Protein AF-A0A0T6BCS9-F1 (afdb_monomer_lite)

Sequence (225 aa):
MHAFIVIAAFLAISNSLPLSPIDPAQQQPAGSSTTPVPIISQTDIDNGNGNFTFGFQAGNGIAVQESGYLKQGPPVVGKSGTDQEPSTIQVIAGSFSYPAPDGTNISLNYVADENGFQPQGAHLPTPPPLPESVQRLLSQLGSAPAASNAPGLQASPSSNYEQVVEPTLASRSGKALQGGPVSSAAPASSVAPVSSAAPASSAAPVSPAAASPALAAESTSKAPL

pLDDT: mean 70.13, std 23.34, range [32.34, 98.62]

Foldseek 3Di:
DDDDDDDDDDDDDDDDDDDDDDDPPDPDPDDDPDDDWAWPDWDWADPVQLWIWTWTATNQGKIKIKIKDKDWDFFDQDPVNPDTHTDIKIKMWMKIWGQDPVRDIWIWTWIATPVGIDIDTPPDDDDPDDDVVVVVVVCCVVPDDPDPDDPDPPDDDDDDPPDDDDDDDDDDDDDDDDDDDDDDDDDDDDDDDDDDDDPDPPDDDDDDDDDDDDDDDDDDDDDDD

Structure (mmCIF, N/CA/C/O backbone):
data_AF-A0A0T6BCS9-F1
#
_entry.id   AF-A0A0T6BCS9-F1
#
loop_
_atom_site.group_PDB
_atom_site.id
_atom_site.type_symbol
_atom_site.label_atom_id
_atom_site.label_alt_id
_atom_site.label_comp_id
_atom_site.label_asym_id
_atom_site.label_entity_id
_atom_site.label_seq_id
_atom_site.pdbx_PDB_ins_code
_atom_site.Cartn_x
_atom_site.Cartn_y
_atom_site.Cartn_z
_atom_site.occupancy
_atom_site.B_iso_or_equiv
_atom_site.auth_seq_id
_atom_site.auth_comp_id
_atom_site.auth_asym_id
_atom_site.auth_atom_id
_atom_site.pdbx_PDB_model_num
ATOM 1 N N . MET A 1 1 ? 28.303 42.501 -2.644 1.00 51.12 1 MET A N 1
ATOM 2 C CA . MET A 1 1 ? 27.356 43.615 -2.861 1.00 51.12 1 MET A CA 1
ATOM 3 C C . MET A 1 1 ? 25.974 43.071 -2.534 1.00 51.12 1 MET A C 1
ATOM 5 O O . MET A 1 1 ? 25.527 42.170 -3.227 1.00 51.12 1 MET A O 1
ATOM 9 N N . HIS A 1 2 ? 25.380 43.489 -1.415 1.00 42.09 2 HIS A N 1
ATOM 10 C CA . HIS A 1 2 ? 24.072 43.009 -0.953 1.00 42.09 2 HIS A CA 1
ATOM 11 C C . HIS A 1 2 ? 22.979 43.896 -1.559 1.00 42.09 2 HIS A C 1
ATOM 13 O O . HIS A 1 2 ? 22.992 45.102 -1.322 1.00 42.09 2 HIS A O 1
ATOM 19 N N . ALA A 1 3 ? 22.059 43.323 -2.336 1.00 55.81 3 ALA A N 1
ATOM 20 C CA . ALA A 1 3 ? 20.899 44.038 -2.863 1.00 55.81 3 ALA A CA 1
ATOM 21 C C . ALA A 1 3 ? 19.657 43.675 -2.033 1.00 55.81 3 ALA A C 1
ATOM 23 O O . ALA A 1 3 ? 19.163 42.552 -2.098 1.00 55.81 3 ALA A O 1
ATOM 24 N N . PHE A 1 4 ? 19.191 44.627 -1.222 1.00 58.25 4 PHE A N 1
ATOM 25 C CA . PHE A 1 4 ? 17.923 44.569 -0.496 1.00 58.25 4 PHE A CA 1
ATOM 26 C C . PHE A 1 4 ? 16.760 44.851 -1.461 1.00 58.25 4 PHE A C 1
ATOM 28 O O . PHE A 1 4 ? 16.768 45.876 -2.143 1.00 58.25 4 PHE A O 1
ATOM 35 N N . ILE A 1 5 ? 15.751 43.976 -1.499 1.00 61.72 5 ILE A N 1
ATOM 36 C CA . ILE A 1 5 ? 14.473 44.224 -2.185 1.00 61.72 5 ILE A CA 1
ATOM 37 C C . ILE A 1 5 ? 13.485 44.803 -1.168 1.00 61.72 5 ILE A C 1
ATOM 39 O O . ILE A 1 5 ? 13.239 44.220 -0.114 1.00 61.72 5 ILE A O 1
ATOM 43 N N . VAL A 1 6 ? 12.950 45.978 -1.499 1.00 50.97 6 VAL A N 1
ATOM 44 C CA . VAL A 1 6 ? 11.966 46.734 -0.718 1.00 50.97 6 VAL A CA 1
ATOM 45 C C . VAL A 1 6 ? 10.558 46.199 -0.994 1.00 50.97 6 VAL A C 1
ATOM 47 O O . VAL A 1 6 ? 10.171 45.984 -2.140 1.00 50.97 6 VAL A O 1
ATOM 50 N N . ILE A 1 7 ? 9.805 46.000 0.086 1.00 50.97 7 ILE A N 1
ATOM 51 C CA . ILE A 1 7 ? 8.419 45.522 0.141 1.00 50.97 7 ILE A CA 1
ATOM 52 C C . ILE A 1 7 ? 7.466 46.632 -0.327 1.00 50.97 7 ILE A C 1
ATOM 54 O O . ILE A 1 7 ? 7.468 47.723 0.241 1.00 50.97 7 ILE A O 1
ATOM 58 N N . ALA A 1 8 ? 6.606 46.341 -1.306 1.00 57.72 8 ALA A N 1
ATOM 59 C CA . ALA A 1 8 ? 5.449 47.171 -1.638 1.00 57.72 8 ALA A CA 1
ATOM 60 C C . ALA A 1 8 ? 4.182 46.542 -1.035 1.00 57.72 8 ALA A C 1
ATOM 62 O O . ALA A 1 8 ? 3.752 45.464 -1.442 1.00 57.72 8 ALA A O 1
ATOM 63 N N . ALA A 1 9 ? 3.605 47.212 -0.037 1.00 60.06 9 ALA A N 1
ATOM 64 C CA . ALA A 1 9 ? 2.346 46.832 0.591 1.00 60.06 9 ALA A CA 1
ATOM 65 C C . ALA A 1 9 ? 1.158 47.275 -0.282 1.00 60.06 9 ALA A C 1
ATOM 67 O O . ALA A 1 9 ? 0.976 48.466 -0.527 1.00 60.06 9 ALA A O 1
ATOM 68 N N . PHE A 1 10 ? 0.330 46.325 -0.724 1.00 52.69 10 PHE A N 1
ATOM 69 C CA . PHE A 1 10 ? -0.980 46.609 -1.310 1.00 52.69 10 PHE A CA 1
ATOM 70 C C . PHE A 1 10 ? -2.017 46.725 -0.192 1.00 52.69 10 PHE A C 1
ATOM 72 O O . PHE A 1 10 ? -2.431 45.730 0.401 1.00 52.69 10 PHE A O 1
ATOM 79 N N . LEU A 1 11 ? -2.434 47.956 0.095 1.00 52.97 11 LEU A N 1
ATOM 80 C CA . LEU A 1 11 ? -3.559 48.241 0.975 1.00 52.97 11 LEU A CA 1
ATOM 81 C C . LEU A 1 11 ? -4.853 48.165 0.148 1.00 52.97 11 LEU A C 1
ATOM 83 O O . LEU A 1 11 ? -5.173 49.083 -0.604 1.00 52.97 11 LEU A O 1
ATOM 87 N N . ALA A 1 12 ? -5.583 47.056 0.257 1.00 60.72 12 ALA A N 1
ATOM 88 C CA . ALA A 1 12 ? -6.926 46.929 -0.301 1.00 60.72 12 ALA A CA 1
ATOM 89 C C . ALA A 1 12 ? -7.945 47.492 0.703 1.00 60.72 12 ALA A C 1
ATOM 91 O O . ALA A 1 12 ? -8.077 46.982 1.814 1.00 60.72 12 ALA A O 1
ATOM 92 N N . ILE A 1 13 ? -8.656 48.556 0.327 1.00 58.06 13 ILE A N 1
ATOM 93 C CA . ILE A 1 13 ? -9.750 49.116 1.128 1.00 58.06 13 ILE A CA 1
ATOM 94 C C . ILE A 1 13 ? -11.028 48.362 0.744 1.00 58.06 13 ILE A C 1
ATOM 96 O O . ILE A 1 13 ? -11.611 48.610 -0.311 1.00 58.06 13 ILE A O 1
ATOM 100 N N . SER A 1 14 ? -11.454 47.418 1.581 1.00 54.78 14 SER A N 1
ATOM 101 C CA . SER A 1 14 ? -12.733 46.720 1.421 1.00 54.78 14 SER A CA 1
ATOM 102 C C . SER A 1 14 ? -13.874 47.600 1.935 1.00 54.78 14 SER A C 1
ATOM 104 O O . SER A 1 14 ? -14.008 47.802 3.139 1.00 54.78 14 SER A O 1
ATOM 106 N N . ASN A 1 15 ? -14.714 48.108 1.033 1.00 59.94 15 ASN A N 1
ATOM 107 C CA . ASN A 1 15 ? -16.005 48.693 1.401 1.00 59.94 15 ASN A CA 1
ATOM 108 C C . ASN A 1 15 ? -16.962 47.572 1.836 1.00 59.94 15 ASN A C 1
ATOM 110 O O . ASN A 1 15 ? -17.294 46.700 1.033 1.00 59.94 15 ASN A O 1
ATOM 114 N N . SER A 1 16 ? -17.415 47.589 3.090 1.00 65.19 16 SER A N 1
ATOM 115 C CA . SER A 1 16 ? -18.438 46.676 3.606 1.00 65.19 16 SER A CA 1
ATOM 116 C C . SER A 1 16 ? -19.835 47.291 3.476 1.00 65.19 16 SER A C 1
ATOM 118 O O . SER A 1 16 ? -20.123 48.361 4.008 1.00 65.19 16 SER A O 1
ATOM 120 N N . LEU A 1 17 ? -20.726 46.598 2.766 1.00 69.75 17 LEU A N 1
ATOM 121 C CA . LEU A 1 17 ? -22.163 46.882 2.770 1.00 69.75 17 LEU A CA 1
ATOM 122 C C . LEU A 1 17 ? -22.784 46.335 4.075 1.00 69.75 17 LEU A C 1
ATOM 124 O O . LEU A 1 17 ? -22.424 45.224 4.475 1.00 69.75 17 LEU A O 1
ATOM 128 N N . PRO A 1 18 ? -23.712 47.047 4.745 1.00 58.47 18 PRO A N 1
ATOM 129 C CA . PRO A 1 18 ? -24.403 46.509 5.914 1.00 58.47 18 PRO A CA 1
ATOM 130 C C . PRO A 1 18 ? -25.413 45.424 5.507 1.00 58.47 18 PRO A C 1
ATOM 132 O O . PRO A 1 18 ? -26.393 45.690 4.812 1.00 58.47 18 PRO A O 1
ATOM 135 N N . LEU A 1 19 ? -25.163 44.196 5.961 1.00 52.44 19 LEU A N 1
ATOM 136 C CA . LEU A 1 19 ? -26.095 43.069 5.896 1.00 52.44 19 LEU A CA 1
ATOM 137 C C . LEU A 1 19 ? -27.220 43.264 6.924 1.00 52.44 19 LEU A C 1
ATOM 139 O O . LEU A 1 19 ? -26.973 43.663 8.062 1.00 52.44 19 LEU A O 1
ATOM 143 N N . SER A 1 20 ? -28.458 42.992 6.515 1.00 71.75 20 SER A N 1
ATOM 144 C CA . SER A 1 20 ? -29.647 43.046 7.371 1.00 71.75 20 SER A CA 1
ATOM 145 C C . SER A 1 20 ? -29.576 42.025 8.526 1.00 71.75 20 SER A C 1
ATOM 147 O O . SER A 1 20 ? -28.925 40.990 8.370 1.00 71.75 20 SER A O 1
ATOM 149 N N . PRO A 1 21 ? -30.246 42.270 9.673 1.00 62.69 21 PRO A N 1
ATOM 150 C CA . PRO A 1 21 ? -30.245 41.343 10.805 1.00 62.69 21 PRO A CA 1
ATOM 151 C C . PRO A 1 21 ? -30.876 39.999 10.421 1.00 62.69 21 PRO A C 1
ATOM 153 O O . PRO A 1 21 ? -32.006 39.958 9.942 1.00 62.69 21 PRO A O 1
ATOM 156 N N . ILE A 1 22 ? -30.138 38.911 10.634 1.00 59.44 22 ILE A N 1
ATOM 157 C CA . ILE A 1 22 ? -30.621 37.535 10.488 1.00 59.44 22 ILE A CA 1
ATOM 158 C C . ILE A 1 22 ? -31.294 37.138 11.807 1.00 59.44 22 ILE A C 1
ATOM 160 O O . ILE A 1 22 ? -30.689 37.271 12.872 1.00 59.44 22 ILE A O 1
ATOM 164 N N . ASP A 1 23 ? -32.533 36.653 11.734 1.00 63.72 23 ASP A N 1
ATOM 165 C CA . ASP A 1 23 ? -33.295 36.143 12.876 1.00 63.72 23 ASP A CA 1
ATOM 166 C C . ASP A 1 23 ? -32.575 34.970 13.584 1.00 63.72 23 ASP A C 1
ATOM 168 O O . ASP A 1 23 ? -32.107 34.035 12.921 1.00 63.72 23 ASP A O 1
ATOM 172 N N . PRO A 1 24 ? -32.509 34.947 14.931 1.00 53.69 24 PRO A N 1
ATOM 173 C CA . PRO A 1 24 ? -31.857 33.884 15.688 1.00 53.69 24 PRO A CA 1
ATOM 174 C C . PRO A 1 24 ? -32.784 32.669 15.850 1.00 53.69 24 PRO A C 1
ATOM 176 O O . PRO A 1 24 ? -33.314 32.409 16.926 1.00 53.69 24 PRO A O 1
ATOM 179 N N . ALA A 1 25 ? -32.983 31.903 14.778 1.00 51.41 25 ALA A N 1
ATOM 180 C CA . ALA A 1 25 ? -33.583 30.567 14.846 1.00 51.41 25 ALA A CA 1
ATOM 181 C C . ALA A 1 25 ? -33.100 29.664 13.698 1.00 51.41 25 ALA A C 1
ATOM 183 O O . ALA A 1 25 ? -33.889 29.063 12.976 1.00 51.41 25 ALA A O 1
ATOM 184 N N . GLN A 1 26 ? -31.783 29.546 13.537 1.00 49.81 26 GLN A N 1
ATOM 185 C CA . GLN A 1 26 ? -31.176 28.383 12.892 1.00 49.81 26 GLN A CA 1
ATOM 186 C C . GLN A 1 26 ? -30.467 27.595 13.995 1.00 49.81 26 GLN A C 1
ATOM 188 O O . GLN A 1 26 ? -29.370 27.947 14.425 1.00 49.81 26 GLN A O 1
ATOM 193 N N . GLN A 1 27 ? -31.143 26.565 14.512 1.00 52.69 27 GLN A N 1
ATOM 194 C CA . GLN A 1 27 ? -30.514 25.531 15.329 1.00 52.69 27 GLN A CA 1
ATOM 195 C C . GLN A 1 27 ? -29.471 24.831 14.455 1.00 52.69 27 GLN A C 1
ATOM 197 O O . GLN A 1 27 ? -29.789 23.919 13.696 1.00 52.69 27 GLN A O 1
ATOM 202 N N . GLN A 1 28 ? -28.224 25.289 14.533 1.00 50.12 28 GLN A N 1
ATOM 203 C CA . GLN A 1 28 ? -27.096 24.570 13.966 1.00 50.12 28 GLN A CA 1
ATOM 204 C C . GLN A 1 28 ? -26.938 23.268 14.770 1.00 50.12 28 GLN A C 1
ATOM 206 O O . GLN A 1 28 ? -26.782 23.349 15.994 1.00 50.12 28 GLN A O 1
ATOM 211 N N . PRO A 1 29 ? -27.023 22.076 14.148 1.00 52.09 29 PRO A N 1
ATOM 212 C CA . PRO A 1 29 ? -26.793 20.825 14.859 1.00 52.09 29 PRO A CA 1
ATOM 213 C C . PRO A 1 29 ? -25.411 20.880 15.516 1.00 52.09 29 PRO A C 1
ATOM 215 O O . PRO A 1 29 ? -24.429 21.275 14.886 1.00 52.09 29 PRO A O 1
ATOM 218 N N . ALA A 1 30 ? -25.370 20.559 16.811 1.00 50.62 30 ALA A N 1
ATOM 219 C CA . ALA A 1 30 ? -24.180 20.643 17.645 1.00 50.62 30 ALA A CA 1
ATOM 220 C C . ALA A 1 30 ? -22.996 19.942 16.962 1.00 50.62 30 ALA A C 1
ATOM 222 O O . ALA A 1 30 ? -23.038 18.740 16.700 1.00 50.62 30 ALA A O 1
ATOM 223 N N . GLY A 1 31 ? -21.950 20.712 16.658 1.00 48.56 31 GLY A N 1
ATOM 224 C CA . GLY A 1 31 ? -20.719 20.188 16.087 1.00 48.56 31 GLY A CA 1
ATOM 225 C C . GLY A 1 31 ? -20.116 19.146 17.021 1.00 48.56 31 GLY A C 1
ATOM 226 O O . GLY A 1 31 ? -19.814 19.440 18.177 1.00 48.56 31 GLY A O 1
ATOM 227 N N . SER A 1 32 ? -19.946 17.922 16.530 1.00 53.75 32 SER A N 1
ATOM 228 C CA . SER A 1 32 ? -19.149 16.910 17.212 1.00 53.75 32 SER A CA 1
ATOM 229 C C . SER A 1 32 ? -17.708 17.414 17.287 1.00 53.75 32 SER A C 1
ATOM 231 O O . SER A 1 32 ? -17.010 17.474 16.278 1.00 53.75 32 SER A O 1
ATOM 233 N N . SER A 1 33 ? -17.255 17.809 18.475 1.00 55.97 33 SER A N 1
ATOM 234 C CA . SER A 1 33 ? -15.840 18.066 18.720 1.00 55.97 33 SER A CA 1
ATOM 235 C C . SER A 1 33 ? -15.102 16.728 18.677 1.00 55.97 33 SER A C 1
ATOM 237 O O . SER A 1 33 ? -15.113 15.975 19.651 1.00 55.97 33 SER A O 1
ATOM 239 N N . THR A 1 34 ? -14.486 16.393 17.548 1.00 69.56 34 THR A N 1
ATOM 240 C CA . THR A 1 34 ? -13.566 15.256 17.496 1.00 69.56 34 THR A CA 1
ATOM 241 C C . THR A 1 34 ? -12.252 15.697 18.126 1.00 69.56 34 THR A C 1
ATOM 243 O O . THR A 1 34 ? -11.592 16.604 17.616 1.00 69.56 34 THR A O 1
ATOM 246 N N . THR A 1 35 ? -11.859 15.085 19.241 1.00 82.81 35 THR A N 1
ATOM 247 C CA . THR A 1 35 ? -10.479 15.200 19.723 1.00 82.81 35 THR A CA 1
ATOM 248 C C . THR A 1 35 ? -9.535 14.709 18.616 1.00 82.81 35 THR A C 1
ATOM 250 O O . THR A 1 35 ? -9.804 13.653 18.037 1.00 82.81 35 THR A O 1
ATOM 253 N N . PRO A 1 36 ? -8.453 15.438 18.287 1.00 91.38 36 PRO A N 1
ATOM 254 C CA . PRO A 1 36 ? -7.477 14.978 17.304 1.00 91.38 36 PRO A CA 1
ATOM 255 C C . PRO A 1 36 ? -6.883 13.620 17.699 1.00 91.38 36 PRO A C 1
ATOM 257 O O . PRO A 1 36 ? -6.504 13.418 18.853 1.00 91.38 36 PRO A O 1
ATOM 260 N N . VAL A 1 37 ? -6.776 12.699 16.741 1.00 94.50 37 VAL A N 1
ATOM 261 C CA . VAL A 1 37 ? -6.090 11.415 16.944 1.00 94.50 37 VAL A CA 1
ATOM 262 C C . VAL A 1 37 ? -4.576 11.643 16.820 1.00 94.50 37 VAL A C 1
ATOM 264 O O . VAL A 1 37 ? -4.141 12.154 15.787 1.00 94.50 37 VAL A O 1
ATOM 267 N N . PRO A 1 38 ? -3.755 11.285 17.826 1.00 96.62 38 PRO A N 1
ATOM 268 C CA . PRO A 1 38 ? -2.310 11.497 17.768 1.00 96.62 38 PRO A CA 1
ATOM 269 C C . PRO A 1 38 ? -1.618 10.487 16.844 1.00 96.62 38 PRO A C 1
ATOM 271 O O . PRO A 1 38 ? -2.105 9.375 16.654 1.00 96.62 38 PRO A O 1
ATOM 274 N N . ILE A 1 39 ? -0.439 10.840 16.335 1.00 97.62 39 ILE A N 1
ATOM 275 C CA . ILE A 1 39 ? 0.496 9.890 15.717 1.00 97.62 39 ILE A CA 1
ATOM 276 C C . ILE A 1 39 ? 1.404 9.338 16.819 1.00 97.62 39 ILE A C 1
ATOM 278 O O . ILE A 1 39 ? 1.994 10.110 17.571 1.00 97.62 39 ILE A O 1
ATOM 282 N N . ILE A 1 40 ? 1.492 8.013 16.938 1.00 98.12 40 ILE A N 1
ATOM 283 C CA . ILE A 1 40 ? 2.308 7.326 17.954 1.00 98.12 40 ILE A CA 1
ATOM 284 C C . ILE A 1 40 ? 3.697 6.947 17.438 1.00 98.12 40 ILE A C 1
ATOM 286 O O . ILE A 1 40 ? 4.653 6.942 18.208 1.00 98.12 40 ILE A O 1
ATOM 290 N N . SER A 1 41 ? 3.839 6.695 16.138 1.00 98.19 41 SER A N 1
ATOM 291 C CA . SER A 1 41 ? 5.138 6.502 15.492 1.00 98.19 41 SER A CA 1
ATOM 292 C C . SER A 1 41 ? 5.070 6.907 14.029 1.00 98.19 41 SER A C 1
ATOM 294 O O . SER A 1 41 ? 4.029 6.733 13.395 1.00 98.19 41 SER A O 1
ATOM 296 N N . GLN A 1 42 ? 6.184 7.383 13.481 1.00 98.19 42 GLN A N 1
ATOM 297 C CA . GLN A 1 42 ? 6.320 7.704 12.065 1.00 98.19 42 GLN A CA 1
ATOM 298 C C . GLN A 1 42 ? 7.736 7.374 11.586 1.00 98.19 42 GLN A C 1
ATOM 300 O O . GLN A 1 42 ? 8.708 7.540 12.320 1.00 98.19 42 GLN A O 1
ATOM 305 N N . THR A 1 43 ? 7.843 6.890 10.357 1.00 98.19 43 THR A N 1
ATOM 306 C CA . THR A 1 43 ? 9.083 6.681 9.614 1.00 98.19 43 THR A CA 1
ATOM 307 C C . THR A 1 43 ? 8.902 7.284 8.231 1.00 98.19 43 THR A C 1
ATOM 309 O O . THR A 1 43 ? 7.881 7.062 7.586 1.00 98.19 43 THR A O 1
ATOM 312 N N . ASP A 1 44 ? 9.883 8.063 7.802 1.00 98.00 44 ASP A N 1
ATOM 313 C CA . ASP A 1 44 ? 9.930 8.682 6.483 1.00 98.00 44 ASP A CA 1
ATOM 314 C C . ASP A 1 44 ? 11.399 8.724 6.060 1.00 98.00 44 ASP A C 1
ATOM 316 O O . ASP A 1 44 ? 12.215 9.440 6.647 1.00 98.00 44 ASP A O 1
ATOM 320 N N . ILE A 1 45 ? 11.758 7.830 5.147 1.00 98.00 45 ILE A N 1
ATOM 321 C CA . ILE A 1 45 ? 13.115 7.641 4.653 1.00 98.00 45 ILE A CA 1
ATOM 322 C C . ILE A 1 45 ? 13.045 7.705 3.137 1.00 98.00 45 ILE A C 1
ATOM 324 O O . ILE A 1 45 ? 12.572 6.770 2.495 1.00 98.00 45 ILE A O 1
ATOM 328 N N . ASP A 1 46 ? 13.583 8.775 2.569 1.00 96.81 46 ASP A N 1
ATOM 329 C CA . ASP A 1 46 ? 13.822 8.898 1.136 1.00 96.81 46 ASP A CA 1
ATOM 330 C C . ASP A 1 46 ? 15.327 8.774 0.870 1.00 96.81 46 ASP A C 1
ATOM 332 O O . ASP A 1 46 ? 16.141 9.499 1.446 1.00 96.81 46 ASP A O 1
ATOM 336 N N . ASN A 1 47 ? 15.709 7.830 0.010 1.00 95.12 47 ASN A N 1
ATOM 337 C CA . ASN A 1 47 ? 17.107 7.608 -0.355 1.00 95.12 47 ASN A CA 1
ATOM 338 C C . ASN A 1 47 ? 17.539 8.439 -1.580 1.00 95.12 47 ASN A C 1
ATOM 340 O O . ASN A 1 47 ? 18.696 8.361 -1.992 1.00 95.12 47 ASN A O 1
ATOM 344 N N . GLY A 1 48 ? 16.631 9.197 -2.207 1.00 93.50 48 GLY A N 1
ATOM 345 C CA . GLY A 1 48 ? 16.894 10.064 -3.363 1.00 93.50 48 GLY A CA 1
ATOM 346 C C . GLY A 1 48 ? 17.151 9.329 -4.685 1.00 93.50 48 GLY A C 1
ATOM 347 O O . GLY A 1 48 ? 17.338 9.957 -5.724 1.00 93.50 48 GLY A O 1
ATOM 348 N N . ASN A 1 49 ? 17.152 7.997 -4.669 1.00 93.62 49 ASN A N 1
ATOM 349 C CA . ASN A 1 49 ? 17.354 7.128 -5.831 1.00 93.62 49 ASN A CA 1
ATOM 350 C C . ASN A 1 49 ? 16.053 6.433 -6.282 1.00 93.62 49 ASN A C 1
ATOM 352 O O . ASN A 1 49 ? 16.106 5.459 -7.030 1.00 93.62 49 ASN A O 1
ATOM 356 N N . GLY A 1 50 ? 14.900 6.902 -5.792 1.00 92.88 50 GLY A N 1
ATOM 357 C CA . GLY A 1 50 ? 13.588 6.282 -6.001 1.00 92.88 50 GLY A CA 1
ATOM 358 C C . GLY A 1 50 ? 13.277 5.113 -5.058 1.00 92.88 50 GLY A C 1
ATOM 359 O O . GLY A 1 50 ? 12.180 4.555 -5.129 1.00 92.88 50 GLY A O 1
ATOM 360 N N . ASN A 1 51 ? 14.212 4.744 -4.170 1.00 97.44 51 ASN A N 1
ATOM 361 C CA . ASN A 1 51 ? 13.933 3.873 -3.034 1.00 97.44 51 ASN A CA 1
ATOM 362 C C . ASN A 1 51 ? 13.497 4.698 -1.820 1.00 97.44 51 ASN A C 1
ATOM 364 O O . ASN A 1 51 ? 14.207 5.619 -1.405 1.00 97.44 51 ASN A O 1
ATOM 368 N N . PHE A 1 52 ? 12.379 4.329 -1.210 1.00 98.25 52 PHE A N 1
ATOM 369 C CA . PHE A 1 52 ? 11.886 4.976 -0.003 1.00 98.25 52 PHE A CA 1
ATOM 370 C C . PHE A 1 52 ? 11.250 3.970 0.955 1.00 98.25 52 PHE A C 1
ATOM 372 O O . PHE A 1 52 ? 10.874 2.858 0.582 1.00 98.25 52 PHE A O 1
ATOM 379 N N . THR A 1 53 ? 11.125 4.368 2.213 1.00 98.31 53 THR A N 1
ATOM 380 C CA . THR A 1 53 ? 10.348 3.668 3.233 1.00 98.31 53 THR A CA 1
ATOM 381 C C . THR A 1 53 ? 9.536 4.691 4.003 1.00 98.31 53 THR A C 1
ATOM 383 O O . THR A 1 53 ? 10.077 5.652 4.542 1.00 98.31 53 THR A O 1
ATOM 386 N N . PHE A 1 54 ? 8.236 4.462 4.073 1.00 98.50 54 PHE A N 1
ATOM 387 C CA . PHE A 1 54 ? 7.282 5.294 4.777 1.00 98.50 54 PHE A CA 1
ATOM 388 C C . PHE A 1 54 ? 6.468 4.430 5.733 1.00 98.50 54 PHE A C 1
ATOM 390 O O . PHE A 1 54 ? 6.153 3.277 5.455 1.00 98.50 54 PHE A O 1
ATOM 397 N N . GLY A 1 55 ? 6.080 4.980 6.870 1.00 98.50 55 GLY A N 1
ATOM 398 C CA . GLY A 1 55 ? 5.097 4.333 7.714 1.00 98.50 55 GLY A CA 1
ATOM 399 C C . GLY A 1 55 ? 4.666 5.213 8.862 1.00 98.50 55 GLY A C 1
ATOM 400 O O . GLY A 1 55 ? 5.410 6.072 9.326 1.00 98.50 55 GLY A O 1
ATOM 401 N N . PHE A 1 56 ? 3.457 4.987 9.352 1.00 98.56 56 PHE A N 1
ATOM 402 C CA . PHE A 1 56 ? 2.993 5.613 10.575 1.00 98.56 56 PHE A CA 1
ATOM 403 C C . PHE A 1 56 ? 2.029 4.708 11.321 1.00 98.56 56 PHE A C 1
ATOM 405 O O . PHE A 1 56 ? 1.419 3.795 10.764 1.00 98.56 56 PHE A O 1
ATOM 412 N N . GLN A 1 57 ? 1.869 5.011 12.599 1.00 98.38 57 GLN A N 1
ATOM 413 C CA . GLN A 1 57 ? 0.847 4.423 13.435 1.00 98.38 57 GLN A CA 1
ATOM 414 C C . GLN A 1 57 ? 0.138 5.554 14.179 1.00 98.38 57 GLN A C 1
ATOM 416 O O . GLN A 1 57 ? 0.780 6.450 14.729 1.00 98.38 57 GLN A O 1
ATOM 421 N N . ALA A 1 58 ? -1.189 5.542 14.154 1.00 98.12 58 ALA A N 1
ATOM 422 C CA . ALA A 1 58 ? -2.043 6.504 14.828 1.00 98.12 58 ALA A CA 1
ATOM 423 C C . ALA A 1 58 ? -2.592 5.917 16.137 1.00 98.12 58 ALA A C 1
ATOM 425 O O . ALA A 1 58 ? -2.743 4.705 16.290 1.00 98.12 58 ALA A O 1
ATOM 426 N N . GLY A 1 59 ? -2.924 6.784 17.094 1.00 97.12 59 GLY A N 1
ATOM 427 C CA . GLY A 1 59 ? -3.402 6.399 18.424 1.00 97.12 59 GLY A CA 1
ATOM 428 C C . GLY A 1 59 ? -4.756 5.687 18.424 1.00 97.12 59 GLY A C 1
ATOM 429 O O . GLY A 1 59 ? -5.118 5.070 19.419 1.00 97.12 59 GLY A O 1
ATOM 430 N N . ASN A 1 60 ? -5.493 5.733 17.313 1.00 94.94 60 ASN A N 1
ATOM 431 C CA . ASN A 1 60 ? -6.719 4.964 17.107 1.00 94.94 60 ASN A CA 1
ATOM 432 C C . ASN A 1 60 ? -6.471 3.569 16.499 1.00 94.94 60 ASN A C 1
ATOM 434 O O . ASN A 1 60 ? -7.427 2.921 16.089 1.00 94.94 60 ASN A O 1
ATOM 438 N N . GLY A 1 61 ? -5.216 3.116 16.402 1.00 95.69 61 GLY A N 1
ATOM 439 C CA . GLY A 1 61 ? -4.859 1.790 15.893 1.00 95.69 61 GLY A CA 1
ATOM 440 C C . GLY A 1 61 ? -4.710 1.695 14.373 1.00 95.69 61 GLY A C 1
ATOM 441 O O . GLY A 1 61 ? -4.364 0.623 13.883 1.00 95.69 61 GLY A O 1
ATOM 442 N N . ILE A 1 62 ? -4.923 2.783 13.622 1.00 97.69 62 ILE A N 1
ATOM 443 C CA . ILE A 1 62 ? -4.606 2.806 12.188 1.00 97.69 62 ILE A CA 1
ATOM 444 C C . ILE A 1 62 ? -3.089 2.720 12.019 1.00 97.69 62 ILE A C 1
ATOM 446 O O . ILE A 1 62 ? -2.350 3.480 12.647 1.00 97.69 62 ILE A O 1
ATOM 450 N N . ALA A 1 63 ? -2.628 1.821 11.158 1.00 98.38 63 ALA A N 1
ATOM 451 C CA . ALA A 1 63 ? -1.218 1.668 10.829 1.00 98.38 63 ALA A CA 1
ATOM 452 C C . ALA A 1 63 ? -1.027 1.544 9.319 1.00 98.38 63 ALA A C 1
ATOM 454 O O . ALA A 1 63 ? -1.809 0.877 8.640 1.00 98.38 63 ALA A O 1
ATOM 455 N N . VAL A 1 64 ? 0.026 2.179 8.812 1.00 98.62 64 VAL A N 1
ATOM 456 C CA . VAL A 1 64 ? 0.427 2.149 7.404 1.00 98.62 64 VAL A CA 1
ATOM 457 C C . VAL A 1 64 ? 1.921 1.915 7.337 1.00 98.62 64 VAL A C 1
ATOM 459 O O . VAL A 1 64 ? 2.673 2.533 8.090 1.00 98.62 64 VAL A O 1
ATOM 462 N N . GLN A 1 65 ? 2.355 1.037 6.443 1.00 98.50 65 GLN A N 1
ATOM 463 C CA . GLN A 1 65 ? 3.762 0.850 6.108 1.00 98.50 65 GLN A CA 1
ATOM 464 C C . GLN A 1 65 ? 3.879 0.673 4.604 1.00 98.50 65 GLN A C 1
ATOM 466 O O . GLN A 1 65 ? 3.106 -0.074 4.015 1.00 98.50 65 GLN A O 1
ATOM 471 N N . GLU A 1 66 ? 4.841 1.340 3.993 1.00 98.25 66 GLU A N 1
ATOM 472 C CA . GLU A 1 66 ? 5.067 1.340 2.560 1.00 98.25 66 GLU A CA 1
ATOM 473 C C . GLU A 1 66 ? 6.567 1.412 2.274 1.00 98.25 66 GLU A C 1
ATOM 475 O O . GLU A 1 66 ? 7.341 2.049 2.986 1.00 98.25 66 GLU A O 1
ATOM 480 N N . SER A 1 67 ? 6.988 0.752 1.209 1.00 98.31 67 SER A N 1
ATOM 481 C CA . SER A 1 67 ? 8.315 0.912 0.637 1.00 98.31 67 SER A CA 1
ATOM 482 C C . SER A 1 67 ? 8.196 0.897 -0.871 1.00 98.31 67 SER A C 1
ATOM 484 O O . SER A 1 67 ? 7.324 0.223 -1.422 1.00 98.31 67 SER A O 1
ATOM 486 N N . GLY A 1 68 ? 9.066 1.629 -1.549 1.00 98.12 68 GLY A N 1
ATOM 487 C CA . GLY A 1 68 ? 9.101 1.613 -3.000 1.00 98.12 68 GLY A CA 1
ATOM 488 C C . GLY A 1 68 ? 10.511 1.517 -3.529 1.00 98.12 68 GLY A C 1
ATOM 489 O O . GLY A 1 68 ? 11.458 1.849 -2.833 1.00 98.12 68 GLY A O 1
ATOM 490 N N . TYR A 1 69 ? 10.646 1.046 -4.762 1.00 97.75 69 TYR A N 1
ATOM 491 C CA . TYR A 1 69 ? 11.902 1.005 -5.499 1.00 97.75 69 TYR A CA 1
ATOM 492 C C . TYR A 1 69 ? 11.644 1.154 -7.000 1.00 97.75 69 TYR A C 1
ATOM 494 O O . TYR A 1 69 ? 10.561 0.847 -7.498 1.00 97.75 69 TYR A O 1
ATOM 502 N N . LEU A 1 70 ? 12.658 1.597 -7.741 1.00 96.75 70 LEU A N 1
ATOM 503 C CA . LEU A 1 70 ? 12.608 1.664 -9.199 1.00 96.75 70 LEU A CA 1
ATOM 504 C C . LEU A 1 70 ? 13.111 0.356 -9.817 1.00 96.75 70 LEU A C 1
ATOM 506 O O . LEU A 1 70 ? 14.165 -0.155 -9.435 1.00 96.75 70 LEU A O 1
ATOM 510 N N . LYS A 1 71 ? 12.401 -0.145 -10.829 1.00 95.00 71 LYS A N 1
ATOM 511 C CA . LYS A 1 71 ? 12.887 -1.191 -11.740 1.00 95.00 71 LYS A CA 1
ATOM 512 C C . LYS A 1 71 ? 12.897 -0.693 -13.181 1.00 95.00 71 LYS A C 1
ATOM 514 O O . LYS A 1 71 ? 12.219 0.275 -13.517 1.00 95.00 71 LYS A O 1
ATOM 519 N N . GLN A 1 72 ? 13.674 -1.342 -14.043 1.00 94.38 72 GLN A N 1
ATOM 520 C CA . GLN A 1 72 ? 13.648 -1.043 -15.476 1.00 94.38 72 GLN A CA 1
ATOM 521 C C . GLN A 1 72 ? 12.347 -1.551 -16.100 1.00 94.38 72 GLN A C 1
ATOM 523 O O . GLN A 1 72 ? 11.918 -2.671 -15.821 1.00 94.38 72 GLN A O 1
ATOM 528 N N . GLY A 1 73 ? 11.733 -0.715 -16.933 1.00 91.88 73 GLY A N 1
ATOM 529 C CA . GLY A 1 73 ? 10.553 -1.053 -17.716 1.00 91.88 73 GLY A CA 1
ATOM 530 C C . GLY A 1 73 ? 10.872 -1.320 -19.187 1.00 91.88 73 GLY A C 1
ATOM 531 O O . GLY A 1 73 ? 12.017 -1.173 -19.625 1.00 91.88 73 GLY A O 1
ATOM 532 N N . PRO A 1 74 ? 9.860 -1.723 -19.974 1.00 90.56 74 PRO A N 1
ATOM 533 C CA . PRO A 1 74 ? 10.008 -1.865 -21.414 1.00 90.56 74 PRO A CA 1
ATOM 534 C C . PRO A 1 74 ? 10.363 -0.510 -22.047 1.00 90.56 74 PRO A C 1
ATOM 536 O O . PRO A 1 74 ? 9.812 0.514 -21.628 1.00 90.56 74 PRO A O 1
ATOM 539 N N . PRO A 1 75 ? 11.260 -0.470 -23.047 1.00 91.00 75 PRO A N 1
ATOM 540 C CA . PRO A 1 75 ? 11.587 0.768 -23.737 1.00 91.00 75 PRO A CA 1
ATOM 541 C C . PRO A 1 75 ? 10.333 1.452 -24.283 1.00 91.00 75 PRO A C 1
ATOM 543 O O . PRO A 1 75 ? 9.405 0.794 -24.760 1.00 91.00 75 PRO A O 1
ATOM 546 N N . VAL A 1 76 ? 10.303 2.776 -24.181 1.00 90.81 76 VAL A N 1
ATOM 547 C CA . VAL A 1 76 ? 9.209 3.597 -24.701 1.00 90.81 76 VAL A CA 1
ATOM 548 C C . VAL A 1 76 ? 9.666 4.301 -25.967 1.00 90.81 76 VAL A C 1
ATOM 550 O O . VAL A 1 76 ? 10.822 4.702 -26.089 1.00 90.81 76 VAL A O 1
ATOM 553 N N . VAL A 1 77 ? 8.753 4.466 -26.923 1.00 90.38 77 VAL A N 1
ATOM 554 C CA . VAL A 1 77 ? 9.046 5.217 -28.145 1.00 90.38 77 VAL A CA 1
ATOM 555 C C . VAL A 1 77 ? 9.235 6.688 -27.775 1.00 90.38 77 VAL A C 1
ATOM 557 O O . VAL A 1 77 ? 8.327 7.331 -27.243 1.00 90.38 77 VAL A O 1
ATOM 560 N N . GLY A 1 78 ? 10.430 7.209 -28.039 1.00 86.62 78 GLY A N 1
ATOM 561 C CA . GLY A 1 78 ? 10.795 8.595 -27.791 1.00 86.62 78 GLY A CA 1
ATOM 562 C C . GLY A 1 78 ? 10.023 9.574 -28.677 1.00 86.62 78 GLY A C 1
ATOM 563 O O . GLY A 1 78 ? 9.313 9.201 -29.611 1.00 86.62 78 GLY A O 1
ATOM 564 N N . LYS A 1 79 ? 10.195 10.876 -28.420 1.00 82.50 79 LYS A N 1
ATOM 565 C CA . LYS A 1 79 ? 9.450 11.950 -29.109 1.00 82.50 79 LYS A CA 1
ATOM 566 C C . LYS A 1 79 ? 9.604 11.950 -30.638 1.00 82.50 79 LYS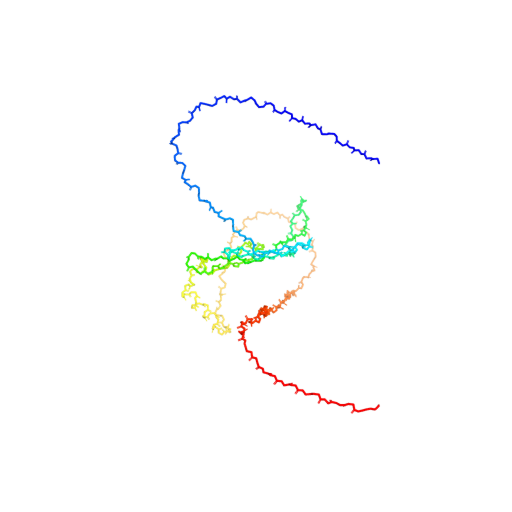 A C 1
ATOM 568 O O . LYS A 1 79 ? 8.716 12.447 -31.322 1.00 82.50 79 LYS A O 1
ATOM 573 N N . SER A 1 80 ? 10.712 11.416 -31.157 1.00 86.94 80 SER A N 1
ATOM 574 C CA . SER A 1 80 ? 10.984 11.293 -32.598 1.00 86.94 80 SER A CA 1
ATOM 575 C C . SER A 1 80 ? 10.155 10.187 -33.276 1.00 86.94 80 SER A C 1
ATOM 577 O O . SER A 1 80 ? 10.051 10.141 -34.498 1.00 86.94 80 SER A O 1
ATOM 579 N N . GLY A 1 81 ? 9.556 9.268 -32.510 1.00 84.69 81 GLY A N 1
ATOM 580 C CA . GLY A 1 81 ? 8.842 8.107 -33.055 1.00 84.69 81 GLY A CA 1
ATOM 581 C C . GLY A 1 81 ? 9.758 6.971 -33.533 1.00 84.69 81 GLY A C 1
ATOM 582 O O . GLY A 1 81 ? 9.280 5.868 -33.780 1.00 84.69 81 GLY A O 1
ATOM 583 N N . THR A 1 82 ? 11.063 7.225 -33.653 1.00 84.75 82 THR A N 1
ATOM 584 C CA . THR A 1 82 ? 12.073 6.282 -34.160 1.00 84.75 82 THR A CA 1
ATOM 585 C C . THR A 1 82 ? 12.973 5.703 -33.076 1.00 84.75 82 THR A C 1
ATOM 587 O O . THR A 1 82 ? 13.534 4.625 -33.264 1.00 84.75 82 THR A O 1
ATOM 590 N N . ASP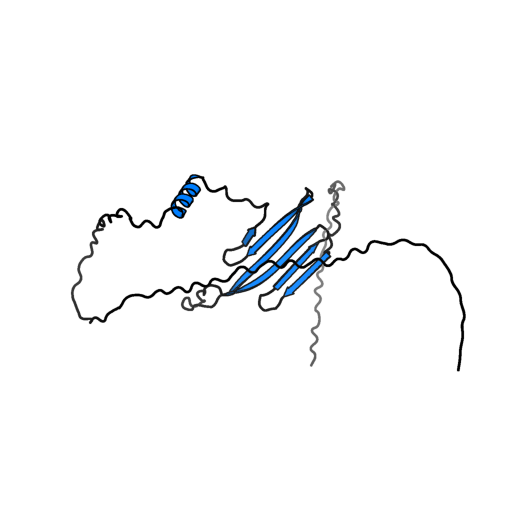 A 1 83 ? 13.102 6.401 -31.951 1.00 89.62 83 ASP A N 1
ATOM 591 C CA . ASP A 1 83 ? 14.089 6.087 -30.921 1.00 89.62 83 ASP A CA 1
ATOM 592 C C . ASP A 1 83 ? 13.428 5.321 -29.773 1.00 89.62 83 ASP A C 1
ATOM 594 O O . ASP A 1 83 ? 12.285 5.599 -29.404 1.00 89.62 83 ASP A O 1
ATOM 598 N N . GLN A 1 84 ? 14.139 4.337 -29.225 1.00 91.00 84 GLN A N 1
ATOM 599 C CA . GLN A 1 84 ? 13.722 3.603 -28.032 1.00 91.00 84 GLN A CA 1
ATOM 600 C C . GLN A 1 84 ? 14.431 4.210 -26.826 1.00 91.00 84 GLN A C 1
ATOM 602 O O . GLN A 1 84 ? 15.654 4.132 -26.721 1.00 91.00 84 GLN A O 1
ATOM 607 N N . GLU A 1 85 ? 13.663 4.800 -25.921 1.00 90.19 85 GLU A N 1
ATOM 608 C CA . GLU A 1 85 ? 14.170 5.405 -24.696 1.00 90.19 85 GLU A CA 1
ATOM 609 C C . GLU A 1 85 ? 14.004 4.428 -23.524 1.00 90.19 85 GLU A C 1
ATOM 611 O O . GLU A 1 85 ? 12.971 3.750 -23.426 1.00 90.19 85 GLU A O 1
ATOM 616 N N . PRO A 1 86 ? 14.990 4.329 -22.613 1.00 89.88 86 PRO A N 1
ATOM 617 C CA . PRO A 1 86 ? 14.837 3.526 -21.410 1.00 89.88 86 PRO A CA 1
ATOM 618 C C . PRO A 1 86 ? 13.690 4.075 -20.555 1.00 89.88 86 PRO A C 1
ATOM 620 O O . PRO A 1 86 ? 13.538 5.286 -20.399 1.00 89.88 86 PRO A O 1
ATOM 623 N N . SER A 1 87 ? 12.904 3.178 -19.965 1.00 92.31 87 SER A N 1
ATOM 624 C CA . SER A 1 87 ? 11.857 3.538 -19.010 1.00 92.31 87 SER A CA 1
ATOM 625 C C . SER A 1 87 ? 12.142 2.929 -17.640 1.00 92.31 87 SER A C 1
ATOM 627 O O . SER A 1 87 ? 12.817 1.902 -17.510 1.00 92.31 87 SER A O 1
ATOM 629 N N . THR A 1 88 ? 11.630 3.577 -16.600 1.00 94.56 88 THR A N 1
ATOM 630 C CA . THR A 1 88 ? 11.639 3.061 -15.234 1.00 94.56 88 THR A CA 1
ATOM 631 C C . THR A 1 88 ? 10.208 2.931 -14.731 1.00 94.56 88 THR A C 1
ATOM 633 O O . THR A 1 88 ? 9.337 3.734 -15.061 1.00 94.56 88 THR A O 1
ATOM 636 N N . ILE A 1 89 ? 9.966 1.891 -13.941 1.00 95.56 89 ILE A N 1
ATOM 637 C CA . ILE A 1 89 ? 8.696 1.618 -13.275 1.00 95.56 89 ILE A CA 1
ATOM 638 C C . ILE A 1 89 ? 8.946 1.754 -11.778 1.00 95.56 89 ILE A C 1
ATOM 640 O O . ILE A 1 89 ? 9.839 1.100 -11.235 1.00 95.56 89 ILE A O 1
ATOM 644 N N . GLN A 1 90 ? 8.157 2.594 -11.114 1.00 96.94 90 GLN A N 1
ATOM 645 C CA . GLN A 1 90 ? 8.120 2.637 -9.659 1.00 96.94 90 GLN A CA 1
ATOM 646 C C . GLN A 1 90 ? 7.276 1.467 -9.160 1.00 96.94 90 GLN A C 1
ATOM 648 O O . GLN A 1 90 ? 6.097 1.366 -9.493 1.00 96.94 90 GLN A O 1
ATOM 653 N N . VAL A 1 91 ? 7.887 0.601 -8.358 1.00 98.06 91 VAL A N 1
ATOM 654 C CA . VAL A 1 91 ? 7.189 -0.428 -7.593 1.00 98.06 91 VAL A CA 1
ATOM 655 C C . VAL A 1 91 ? 6.990 0.093 -6.181 1.00 98.06 91 VAL A C 1
ATOM 657 O O . VAL A 1 91 ? 7.914 0.659 -5.599 1.00 98.06 91 VAL A O 1
ATOM 660 N N . ILE A 1 92 ? 5.793 -0.090 -5.637 1.00 98.44 92 ILE A N 1
ATOM 661 C CA . ILE A 1 92 ? 5.431 0.290 -4.273 1.00 98.44 92 ILE A CA 1
ATOM 662 C C . ILE A 1 92 ? 4.748 -0.906 -3.621 1.00 98.44 92 ILE A C 1
ATOM 664 O O . ILE A 1 92 ? 3.791 -1.445 -4.166 1.00 98.44 92 ILE A O 1
ATOM 668 N N . ALA A 1 93 ? 5.227 -1.335 -2.463 1.00 98.44 93 ALA A N 1
ATOM 669 C CA . ALA A 1 93 ? 4.616 -2.394 -1.678 1.00 98.44 93 ALA A CA 1
ATOM 670 C C . ALA A 1 93 ? 4.333 -1.888 -0.269 1.00 98.44 93 ALA A C 1
ATOM 672 O O . ALA A 1 93 ? 5.182 -1.242 0.349 1.00 98.44 93 ALA A O 1
ATOM 673 N N . GLY A 1 94 ? 3.153 -2.207 0.249 1.00 98.38 94 GLY A N 1
ATOM 674 C CA . GLY A 1 94 ? 2.745 -1.725 1.554 1.00 98.38 94 GLY A CA 1
ATOM 675 C C . GLY A 1 94 ? 1.677 -2.564 2.230 1.00 98.38 94 GLY A C 1
ATOM 676 O O . GLY A 1 94 ? 1.168 -3.556 1.701 1.00 98.38 94 GLY A O 1
ATOM 677 N N . SER A 1 95 ? 1.364 -2.147 3.448 1.00 98.31 95 SER A N 1
ATOM 678 C CA . SER A 1 95 ? 0.291 -2.681 4.266 1.00 98.31 95 SER A CA 1
ATOM 679 C C . SER A 1 95 ? -0.457 -1.550 4.961 1.00 98.31 95 SER A C 1
ATOM 681 O O . SER A 1 95 ? 0.127 -0.548 5.378 1.00 98.31 95 SER A O 1
ATOM 683 N N . PHE A 1 96 ? -1.765 -1.725 5.074 1.00 97.94 96 PHE A N 1
ATOM 684 C CA . PHE A 1 96 ? -2.689 -0.842 5.761 1.00 97.94 96 PHE A CA 1
ATOM 685 C C . PHE A 1 96 ? -3.520 -1.678 6.727 1.00 97.94 96 PHE A C 1
ATOM 687 O O . PHE A 1 96 ? -4.088 -2.698 6.332 1.00 97.94 96 PHE A O 1
ATOM 694 N N . SER A 1 97 ? -3.632 -1.250 7.981 1.00 97.75 97 SER A N 1
ATOM 695 C CA . SER A 1 97 ? -4.493 -1.917 8.951 1.00 97.75 97 SER A CA 1
ATOM 696 C C . SER A 1 97 ? -5.275 -0.943 9.814 1.00 97.75 97 SER A C 1
ATOM 698 O O . SER A 1 97 ? -4.769 0.127 10.153 1.00 97.75 97 SER A O 1
ATOM 700 N N . TYR A 1 98 ? -6.484 -1.335 10.203 1.00 96.94 98 TYR A N 1
ATOM 701 C CA . TYR A 1 98 ? -7.342 -0.560 11.091 1.00 96.94 98 TYR A CA 1
ATOM 702 C C . TYR A 1 98 ? -8.236 -1.466 11.947 1.00 96.94 98 TYR A C 1
ATOM 704 O O . TYR A 1 98 ? -8.662 -2.529 11.483 1.00 96.94 98 TYR A O 1
ATOM 712 N N . PRO A 1 99 ? -8.586 -1.036 13.170 1.00 96.94 99 PRO A N 1
ATOM 713 C CA . PRO A 1 99 ? -9.590 -1.721 13.968 1.00 96.94 99 PRO A CA 1
ATOM 714 C C . PRO A 1 99 ? -10.983 -1.453 13.393 1.00 96.94 99 PRO A C 1
ATOM 716 O O . PRO A 1 99 ? -11.404 -0.304 13.239 1.00 96.94 99 PRO A O 1
ATOM 719 N N . ALA A 1 100 ? -11.708 -2.518 13.074 1.00 95.38 100 ALA A N 1
ATOM 720 C CA . ALA A 1 100 ? -13.098 -2.444 12.670 1.00 95.38 100 ALA A CA 1
ATOM 721 C C . ALA A 1 100 ? -14.024 -2.256 13.890 1.00 95.38 100 ALA A C 1
ATOM 723 O O . ALA A 1 100 ? -13.631 -2.532 15.028 1.00 95.38 100 ALA A O 1
ATOM 724 N N . PRO A 1 101 ? -15.268 -1.781 13.685 1.00 93.69 101 PRO A N 1
ATOM 725 C CA . PRO A 1 101 ? -16.214 -1.534 14.780 1.00 93.69 101 PRO A CA 1
ATOM 726 C C . PRO A 1 101 ? -16.588 -2.775 15.605 1.00 93.69 101 PRO A C 1
ATOM 728 O O . PRO A 1 101 ? -17.103 -2.642 16.710 1.00 93.69 101 PRO A O 1
ATOM 731 N N . ASP A 1 102 ? -16.347 -3.971 15.071 1.00 93.44 102 ASP A N 1
ATOM 732 C CA . ASP A 1 102 ? -16.551 -5.266 15.728 1.00 93.44 102 ASP A CA 1
ATOM 733 C C . ASP A 1 102 ? -15.365 -5.686 16.623 1.00 93.44 102 ASP A C 1
ATOM 735 O O . ASP A 1 102 ? -15.428 -6.722 17.283 1.00 93.44 102 ASP A O 1
ATOM 739 N N . GLY A 1 103 ? -14.291 -4.888 16.664 1.00 91.44 103 GLY A N 1
ATOM 740 C CA . GLY A 1 103 ? -13.055 -5.173 17.395 1.00 91.44 103 GLY A CA 1
ATOM 741 C C . GLY A 1 103 ? -12.042 -6.014 16.613 1.00 91.44 103 GLY A C 1
ATOM 742 O O . GLY A 1 103 ? -10.929 -6.228 17.098 1.00 91.44 103 GLY A O 1
ATOM 743 N N . THR A 1 104 ? -12.381 -6.466 15.403 1.00 94.50 104 THR A N 1
ATOM 744 C CA . THR A 1 104 ? -11.458 -7.203 14.537 1.00 94.50 104 THR A CA 1
ATOM 745 C C . THR A 1 104 ? -10.479 -6.227 13.885 1.00 94.50 104 THR A C 1
ATOM 747 O O . THR A 1 104 ? -10.874 -5.171 13.400 1.00 94.50 104 THR A O 1
ATOM 750 N N . ASN A 1 105 ? -9.188 -6.559 13.818 1.00 94.81 105 ASN A N 1
ATOM 751 C CA . ASN A 1 105 ? -8.242 -5.752 13.046 1.00 94.81 105 ASN A CA 1
ATOM 752 C C . ASN A 1 105 ? -8.292 -6.164 11.570 1.00 94.81 105 ASN A C 1
ATOM 754 O O . ASN A 1 105 ? -7.954 -7.298 11.226 1.00 94.81 105 ASN A O 1
ATOM 758 N N . ILE A 1 106 ? -8.703 -5.248 10.696 1.00 96.81 106 ILE A N 1
ATOM 759 C CA . ILE A 1 106 ? -8.703 -5.463 9.251 1.00 96.81 106 ILE A CA 1
ATOM 760 C C . ILE A 1 106 ? -7.330 -5.076 8.712 1.00 96.81 106 ILE A C 1
ATOM 762 O O . ILE A 1 106 ? -6.838 -3.988 8.992 1.00 96.81 106 ILE A O 1
ATOM 766 N N . SER A 1 107 ? -6.730 -5.967 7.922 1.00 96.81 107 SER A N 1
ATOM 767 C CA . SER A 1 107 ? -5.457 -5.738 7.235 1.00 96.81 107 SER A CA 1
ATOM 768 C C . SER A 1 107 ? -5.634 -5.843 5.723 1.00 96.81 107 SER A C 1
ATOM 770 O O . SER A 1 107 ? -6.406 -6.670 5.222 1.00 96.81 107 SER A O 1
ATOM 772 N N . LEU A 1 108 ? -4.887 -5.010 5.012 1.00 97.38 108 LEU A N 1
ATOM 773 C CA . LEU A 1 108 ? -4.775 -4.947 3.566 1.00 97.38 108 LEU A CA 1
ATOM 774 C C . LEU A 1 108 ? -3.291 -4.893 3.217 1.00 97.38 108 LEU A C 1
ATOM 776 O O . LEU A 1 108 ? -2.592 -3.996 3.675 1.00 97.38 108 LEU A O 1
ATOM 780 N N . ASN A 1 109 ? -2.829 -5.808 2.382 1.00 98.19 109 ASN A N 1
ATOM 781 C CA . ASN A 1 109 ? -1.505 -5.749 1.778 1.00 98.19 109 ASN A CA 1
ATOM 782 C C . ASN A 1 109 ? -1.670 -5.341 0.319 1.00 98.19 109 ASN A C 1
ATOM 784 O O . ASN A 1 109 ? -2.717 -5.600 -0.275 1.00 98.19 109 ASN A O 1
ATOM 788 N N . TYR A 1 110 ? -0.672 -4.691 -0.264 1.00 98.00 110 TYR A N 1
ATOM 789 C CA . TYR A 1 110 ? -0.731 -4.330 -1.671 1.00 98.00 110 TYR A CA 1
ATOM 790 C C . TYR A 1 110 ? 0.643 -4.254 -2.316 1.00 98.00 110 TYR A C 1
ATOM 792 O O . TYR A 1 110 ? 1.650 -3.974 -1.663 1.00 98.00 110 TYR A O 1
ATOM 800 N N . VAL A 1 111 ? 0.640 -4.449 -3.632 1.00 98.25 111 VAL A N 1
ATOM 801 C CA . VAL A 1 111 ? 1.748 -4.127 -4.531 1.00 98.25 111 VAL A CA 1
ATOM 802 C C . VAL A 1 111 ? 1.195 -3.271 -5.665 1.00 98.25 111 VAL A C 1
ATOM 804 O O . VAL A 1 111 ? 0.152 -3.590 -6.231 1.00 98.25 111 VAL A O 1
ATOM 807 N N . ALA A 1 112 ? 1.867 -2.172 -5.973 1.00 98.00 112 ALA A N 1
ATOM 808 C CA . ALA A 1 112 ? 1.605 -1.324 -7.121 1.00 98.00 112 ALA A CA 1
ATOM 809 C C . ALA A 1 112 ? 2.834 -1.340 -8.032 1.00 98.00 112 ALA A C 1
ATOM 811 O O . ALA A 1 112 ? 3.924 -0.955 -7.613 1.00 98.00 112 ALA A O 1
ATOM 812 N N . ASP A 1 113 ? 2.654 -1.805 -9.261 1.00 96.44 113 ASP A N 1
ATOM 813 C CA . ASP A 1 113 ? 3.686 -1.894 -10.295 1.00 96.44 113 ASP A CA 1
ATOM 814 C C . ASP A 1 113 ? 3.058 -1.661 -11.689 1.00 96.44 113 ASP A C 1
ATOM 816 O O . ASP A 1 113 ? 1.983 -1.067 -11.805 1.00 96.44 113 ASP A O 1
ATOM 820 N N . GLU A 1 114 ? 3.703 -2.107 -12.770 1.00 94.25 114 GLU A N 1
ATOM 821 C CA . GLU A 1 114 ? 3.173 -2.025 -14.138 1.00 94.25 114 GLU A CA 1
ATOM 822 C C . GLU A 1 114 ? 1.849 -2.762 -14.347 1.00 94.25 114 GLU A C 1
ATOM 824 O O . GLU A 1 114 ? 1.120 -2.449 -15.289 1.00 94.25 114 GLU A O 1
ATOM 829 N N . ASN A 1 115 ? 1.519 -3.731 -13.493 1.00 95.12 115 ASN A N 1
ATOM 830 C CA . ASN A 1 115 ? 0.243 -4.432 -13.524 1.00 95.12 115 ASN A CA 1
ATOM 831 C C . ASN A 1 115 ? -0.840 -3.696 -12.713 1.00 95.12 115 ASN A C 1
ATOM 833 O O . ASN A 1 115 ? -1.968 -4.178 -12.611 1.00 95.12 115 ASN A O 1
ATOM 837 N N . GLY A 1 116 ? -0.526 -2.506 -12.192 1.00 95.81 116 GLY A N 1
ATOM 838 C CA . GLY A 1 116 ? -1.427 -1.664 -11.420 1.00 95.81 116 GLY A CA 1
ATOM 839 C C . GLY A 1 116 ? -1.434 -2.019 -9.936 1.00 95.81 116 GLY A C 1
ATOM 840 O O . GLY A 1 116 ? -0.534 -2.679 -9.423 1.00 95.81 116 GLY A O 1
ATOM 841 N N . PHE A 1 117 ? -2.461 -1.542 -9.232 1.00 97.12 117 PHE A N 1
ATOM 842 C CA . PHE A 1 117 ? -2.638 -1.779 -7.802 1.00 97.12 117 PHE A CA 1
ATOM 843 C C . PHE A 1 117 ? -3.269 -3.151 -7.552 1.00 97.12 117 PHE A C 1
ATOM 845 O O . PHE A 1 117 ? -4.389 -3.423 -7.984 1.00 97.12 117 PHE A O 1
ATOM 852 N N . GLN A 1 118 ? -2.553 -4.000 -6.825 1.00 97.19 118 GLN A N 1
ATOM 853 C CA . GLN A 1 118 ? -2.918 -5.380 -6.534 1.00 97.19 118 GLN A CA 1
ATOM 854 C C . GLN A 1 118 ? -3.114 -5.531 -5.020 1.00 97.19 118 GLN A C 1
ATOM 856 O O . GLN A 1 118 ? -2.147 -5.820 -4.311 1.00 97.19 118 GLN A O 1
ATOM 861 N N . PRO A 1 119 ? -4.332 -5.304 -4.499 1.00 96.44 119 PRO A N 1
ATOM 862 C CA . PRO A 1 119 ? -4.622 -5.462 -3.082 1.00 96.44 119 PRO A CA 1
ATOM 863 C C . PRO A 1 119 ? -4.898 -6.925 -2.713 1.00 96.44 119 PRO A C 1
ATOM 865 O O . PRO A 1 119 ? -5.577 -7.652 -3.438 1.00 96.44 119 PRO A O 1
ATOM 868 N N . GLN A 1 120 ? -4.436 -7.344 -1.539 1.00 95.38 120 GLN A N 1
ATOM 869 C CA . GLN A 1 120 ? -4.767 -8.615 -0.906 1.00 95.38 120 GLN A CA 1
ATOM 870 C C . GLN A 1 120 ? -5.269 -8.371 0.518 1.00 95.38 120 GLN A C 1
ATOM 872 O O . GLN A 1 120 ? -4.614 -7.725 1.332 1.00 95.38 120 GLN A O 1
ATOM 877 N N . GLY A 1 121 ? -6.434 -8.918 0.850 1.00 94.88 121 GLY A N 1
ATOM 878 C CA . GLY A 1 121 ? -7.012 -8.815 2.184 1.00 94.88 121 GLY A CA 1
ATOM 879 C C . GLY A 1 121 ? -8.201 -9.752 2.329 1.00 94.88 121 GLY A C 1
ATOM 880 O O . GLY A 1 121 ? -8.935 -9.975 1.371 1.00 94.88 121 GLY A O 1
ATOM 881 N N . ALA A 1 122 ? -8.411 -10.290 3.532 1.00 89.88 122 ALA A N 1
ATOM 882 C CA . ALA A 1 122 ? -9.505 -11.232 3.805 1.00 89.88 122 ALA A CA 1
ATOM 883 C C . ALA A 1 122 ? -10.906 -10.621 3.604 1.00 89.88 122 ALA A C 1
ATOM 885 O O . ALA A 1 122 ? -11.881 -11.344 3.430 1.00 89.88 122 ALA A O 1
ATOM 886 N N . HIS A 1 123 ? -10.999 -9.291 3.629 1.00 88.44 123 HIS A N 1
ATOM 887 C CA . HIS A 1 123 ? -12.234 -8.534 3.442 1.00 88.44 123 HIS A CA 1
ATOM 888 C C . HIS A 1 123 ? -12.525 -8.198 1.969 1.00 88.44 123 HIS A C 1
ATOM 890 O O . HIS A 1 123 ? -13.565 -7.611 1.675 1.00 88.44 123 HIS A O 1
ATOM 896 N N . LEU A 1 124 ? -11.613 -8.518 1.046 1.00 90.56 124 LEU A N 1
ATOM 897 C CA . LEU A 1 124 ? -11.805 -8.234 -0.371 1.00 90.56 124 LEU A CA 1
ATOM 898 C C . LEU A 1 124 ? -12.711 -9.290 -1.020 1.00 90.56 124 LEU A C 1
ATOM 900 O O . LEU A 1 124 ? -12.639 -10.468 -0.657 1.00 90.56 124 LEU A O 1
ATOM 904 N N . PRO A 1 125 ? -13.531 -8.906 -2.015 1.00 88.00 125 PRO A N 1
ATOM 905 C CA . PRO A 1 125 ? -14.287 -9.865 -2.807 1.00 88.00 125 PRO A CA 1
ATOM 906 C C . PRO A 1 125 ? -13.346 -10.880 -3.461 1.00 88.00 125 PRO A C 1
ATOM 908 O O . PRO A 1 125 ? -12.418 -10.506 -4.179 1.00 88.00 125 PRO A O 1
ATOM 911 N N . THR A 1 126 ? -13.594 -12.166 -3.231 1.00 84.69 126 THR A N 1
ATOM 912 C CA . THR A 1 126 ? -12.878 -13.239 -3.924 1.00 84.69 126 THR A CA 1
ATOM 913 C C . THR A 1 126 ? -13.685 -13.694 -5.140 1.00 84.69 126 THR A C 1
ATOM 915 O O . THR A 1 126 ? -14.920 -13.712 -5.084 1.00 84.69 126 THR A O 1
ATOM 918 N N . PRO A 1 127 ? -13.027 -14.045 -6.261 1.00 79.88 127 PRO A N 1
ATOM 919 C CA . PRO A 1 127 ? -13.710 -14.685 -7.373 1.00 79.88 127 PRO A CA 1
ATOM 920 C C . PRO A 1 127 ? -14.431 -15.951 -6.894 1.00 79.88 127 PRO A C 1
ATOM 922 O O . PRO A 1 127 ? -13.923 -16.640 -6.003 1.00 79.88 127 PRO A O 1
ATOM 925 N N . PRO A 1 128 ? -15.592 -16.289 -7.478 1.00 76.75 128 PRO A N 1
ATOM 926 C CA . PRO A 1 128 ? -16.277 -17.524 -7.135 1.00 76.75 128 PRO A CA 1
ATOM 927 C C . PRO A 1 128 ? -15.359 -18.733 -7.385 1.00 76.75 128 PRO A C 1
ATOM 929 O O . PRO A 1 128 ? -14.518 -18.697 -8.291 1.00 76.75 128 PRO A O 1
ATOM 932 N N . PRO A 1 129 ? -15.512 -19.815 -6.604 1.00 81.56 129 PRO A N 1
ATOM 933 C CA . PRO A 1 129 ? -14.706 -21.015 -6.772 1.00 81.56 129 PRO A CA 1
ATOM 934 C C . PRO A 1 129 ? -14.842 -21.587 -8.189 1.00 81.56 129 PRO A C 1
ATOM 936 O O . PRO A 1 129 ? -15.912 -21.552 -8.801 1.00 81.56 129 PRO A O 1
ATOM 939 N N . LEU A 1 130 ? -13.739 -22.137 -8.703 1.00 81.75 130 LEU A N 1
ATOM 940 C CA . LEU A 1 130 ? -13.681 -22.769 -10.022 1.00 81.75 130 LEU A CA 1
ATOM 941 C C . LEU A 1 130 ? -14.714 -23.912 -10.132 1.00 81.75 130 LEU A C 1
ATOM 943 O O . LEU A 1 130 ? -14.739 -24.772 -9.248 1.00 81.75 130 LEU A O 1
ATOM 947 N N . PRO A 1 131 ? -15.513 -23.988 -11.215 1.00 87.88 131 PRO A N 1
ATOM 948 C CA . PRO A 1 131 ? -16.489 -25.061 -11.416 1.00 87.88 131 PRO A CA 1
ATOM 949 C C . PRO A 1 131 ? -15.856 -26.462 -11.386 1.00 87.88 131 PRO A C 1
ATOM 951 O O . PRO A 1 131 ? -14.757 -26.661 -11.908 1.00 87.88 131 PRO A O 1
ATOM 954 N N . GLU A 1 132 ? -16.572 -27.463 -10.853 1.00 87.06 132 GLU A N 1
ATOM 955 C CA . GLU A 1 132 ? -16.073 -28.850 -10.748 1.00 87.06 132 GLU A CA 1
ATOM 956 C C . GLU A 1 132 ? -15.607 -29.440 -12.084 1.00 87.06 132 GLU A C 1
ATOM 958 O O . GLU A 1 132 ? -14.679 -30.246 -12.125 1.00 87.06 132 G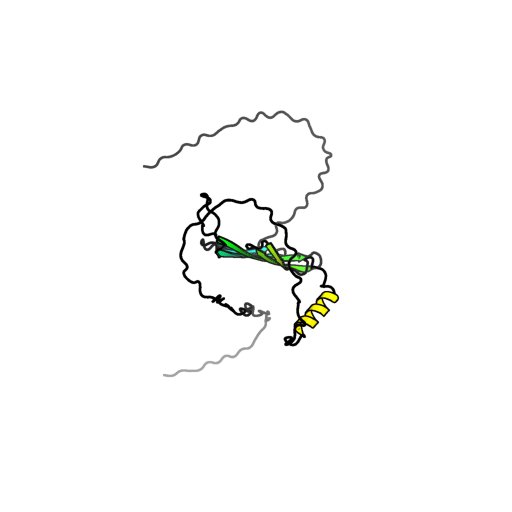LU A O 1
ATOM 963 N N . SER A 1 133 ? -16.251 -29.061 -13.190 1.00 84.56 133 SER A N 1
ATOM 964 C CA . SER A 1 133 ? -15.886 -29.521 -14.532 1.00 84.56 133 SER A CA 1
ATOM 965 C C . SER A 1 133 ? -14.444 -29.154 -14.882 1.00 84.56 133 SER A C 1
ATOM 967 O O . SER A 1 133 ? -13.702 -29.994 -15.385 1.00 84.56 133 SER A O 1
ATOM 969 N N . VAL A 1 134 ? -14.026 -27.932 -14.550 1.00 86.38 134 VAL A N 1
ATOM 970 C CA . VAL A 1 134 ? -12.662 -27.447 -14.786 1.00 86.38 134 VAL A CA 1
ATOM 971 C C . VAL A 1 134 ? -11.671 -28.181 -13.886 1.00 86.38 134 VAL A C 1
ATOM 973 O O . VAL A 1 134 ? -10.609 -28.583 -14.352 1.00 86.38 134 VAL A O 1
ATOM 976 N N . GLN A 1 135 ? -12.039 -28.437 -12.627 1.00 88.81 135 GLN A N 1
ATOM 977 C CA . GLN A 1 135 ? -11.203 -29.201 -11.697 1.00 88.81 135 GLN A CA 1
ATOM 978 C C . GLN A 1 135 ? -10.982 -30.641 -12.188 1.00 88.81 135 GLN A C 1
ATOM 980 O O . GLN A 1 135 ? -9.842 -31.100 -12.234 1.00 88.81 135 GLN A O 1
ATOM 985 N N . ARG A 1 136 ? -12.044 -31.331 -12.643 1.00 86.81 136 ARG A N 1
ATOM 986 C CA . ARG A 1 136 ? -11.948 -32.692 -13.207 1.00 86.81 136 ARG A CA 1
ATOM 987 C C . ARG A 1 136 ? -11.050 -32.745 -14.445 1.00 86.81 136 ARG A C 1
ATOM 989 O O . ARG A 1 136 ? -10.252 -33.674 -14.568 1.00 86.81 136 ARG A O 1
ATOM 996 N N . LEU A 1 137 ? -11.160 -31.760 -15.339 1.00 88.06 137 LEU A N 1
ATOM 997 C CA . LEU A 1 137 ? -10.310 -31.661 -16.530 1.00 88.06 137 LEU A CA 1
ATOM 998 C C . LEU A 1 137 ? -8.835 -31.443 -16.157 1.00 88.06 137 LEU A C 1
ATOM 1000 O O . LEU A 1 137 ? -7.967 -32.115 -16.708 1.00 88.06 137 LEU A O 1
ATOM 1004 N N . LEU A 1 138 ? -8.546 -30.569 -15.185 1.00 86.62 138 LEU A N 1
ATOM 1005 C CA . LEU A 1 138 ? -7.180 -30.334 -14.700 1.00 86.62 138 LEU A CA 1
ATOM 1006 C C . LEU A 1 138 ? -6.572 -31.595 -14.071 1.00 86.62 138 LEU A C 1
ATOM 1008 O O . LEU A 1 138 ? -5.424 -31.933 -14.357 1.00 86.62 138 LEU A O 1
ATOM 1012 N N . SER A 1 139 ? -7.349 -32.329 -13.267 1.00 85.38 139 SER A N 1
ATOM 1013 C CA . SER A 1 139 ? -6.914 -33.606 -12.694 1.00 85.38 139 SER A CA 1
ATOM 1014 C C . SER A 1 139 ? -6.647 -34.664 -13.765 1.00 85.38 139 SER A C 1
ATOM 1016 O O . SER A 1 139 ? -5.664 -35.391 -13.648 1.00 85.38 139 SER A O 1
ATOM 1018 N N . GLN A 1 140 ? -7.469 -34.749 -14.819 1.00 84.38 140 GLN A N 1
ATOM 1019 C CA . GLN A 1 140 ? -7.240 -35.680 -15.932 1.00 84.38 140 GLN A CA 1
ATOM 1020 C C . GLN A 1 140 ? -5.997 -35.323 -16.749 1.00 84.38 140 GLN A C 1
ATOM 1022 O O . GLN A 1 140 ? -5.239 -36.223 -17.089 1.00 84.38 140 GLN A O 1
ATOM 1027 N N . LEU A 1 141 ? -5.749 -34.037 -17.017 1.00 82.75 141 LEU A N 1
ATOM 1028 C CA . LEU A 1 141 ? -4.537 -33.589 -17.711 1.00 82.75 141 LEU A CA 1
ATOM 1029 C C . LEU A 1 141 ? -3.272 -33.838 -16.878 1.00 82.75 141 LEU A C 1
ATOM 1031 O O . LEU A 1 141 ? -2.273 -34.300 -17.417 1.00 82.75 141 LEU A O 1
ATOM 1035 N N . GLY A 1 142 ? -3.316 -33.572 -15.569 1.00 79.31 142 GLY A N 1
ATOM 1036 C CA . GLY A 1 142 ? -2.190 -33.818 -14.662 1.00 79.31 142 GLY A CA 1
ATOM 1037 C C . GLY A 1 142 ? -1.946 -35.300 -14.351 1.00 79.31 142 GLY A C 1
ATOM 1038 O O . GLY A 1 142 ? -0.822 -35.677 -14.035 1.00 79.31 142 GLY A O 1
ATOM 1039 N N . SER A 1 143 ? -2.981 -36.141 -14.459 1.00 68.62 143 SER A N 1
ATOM 1040 C CA . SER A 1 143 ? -2.900 -37.597 -14.243 1.00 68.62 143 SER A CA 1
ATOM 1041 C C . SER A 1 143 ? -2.727 -38.390 -15.540 1.00 68.62 143 SER A C 1
ATOM 1043 O O . SER A 1 143 ? -2.631 -39.617 -15.493 1.00 68.62 143 SER A O 1
ATOM 1045 N N . ALA A 1 144 ? -2.709 -37.724 -16.698 1.00 62.12 144 ALA A N 1
ATOM 1046 C CA . ALA A 1 144 ? -2.440 -38.387 -17.959 1.00 62.12 144 ALA A CA 1
ATOM 1047 C C . ALA A 1 144 ? -0.960 -38.811 -17.981 1.00 62.12 144 ALA A C 1
ATOM 1049 O O . ALA A 1 144 ? -0.083 -37.946 -17.894 1.00 62.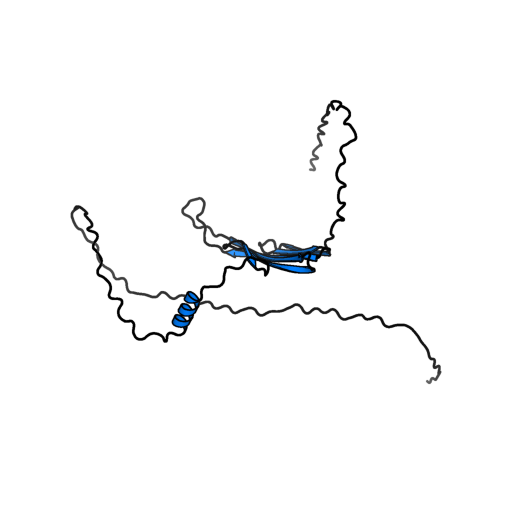12 144 ALA A O 1
ATOM 1050 N N . PRO A 1 145 ? -0.633 -40.113 -18.114 1.00 54.16 145 PRO A N 1
ATOM 1051 C CA . PRO A 1 145 ? 0.723 -40.491 -18.488 1.00 54.16 145 PRO A CA 1
ATOM 1052 C C . PRO A 1 145 ? 1.024 -39.809 -19.824 1.00 54.16 145 PRO A C 1
ATOM 1054 O O . PRO A 1 145 ? 0.135 -39.752 -20.674 1.00 54.16 145 PRO A O 1
ATOM 1057 N N . ALA A 1 146 ? 2.241 -39.278 -20.003 1.00 51.34 146 ALA A N 1
ATOM 1058 C CA . ALA A 1 146 ? 2.683 -38.715 -21.277 1.00 51.34 146 ALA A CA 1
ATOM 1059 C C . ALA A 1 146 ? 2.266 -39.673 -22.399 1.00 51.34 146 ALA A C 1
ATOM 1061 O O . ALA A 1 146 ? 2.802 -40.780 -22.510 1.00 51.34 146 ALA A O 1
ATOM 1062 N N . ALA A 1 147 ? 1.227 -39.288 -23.143 1.00 50.84 147 ALA A N 1
ATOM 1063 C CA . ALA A 1 147 ? 0.580 -40.163 -24.094 1.00 50.84 147 ALA A CA 1
ATOM 1064 C C . ALA A 1 147 ? 1.532 -40.334 -25.275 1.00 50.84 147 ALA A C 1
ATOM 1066 O O . ALA A 1 147 ? 1.501 -39.601 -26.260 1.00 50.84 147 ALA A O 1
ATOM 1067 N N . SER A 1 148 ? 2.384 -41.347 -25.168 1.00 48.97 148 SER A N 1
ATOM 1068 C CA . SER A 1 148 ? 2.894 -42.114 -26.291 1.00 48.97 148 SER A CA 1
ATOM 1069 C C . SER A 1 148 ? 1.701 -42.799 -26.964 1.00 48.97 148 SER A C 1
ATOM 1071 O O . SER A 1 148 ? 1.465 -43.982 -26.767 1.00 48.97 148 SER A O 1
ATOM 1073 N N . ASN A 1 149 ? 0.878 -41.994 -27.645 1.00 49.62 149 ASN A N 1
ATOM 1074 C CA . ASN A 1 149 ? -0.074 -42.314 -28.712 1.00 49.62 149 ASN A CA 1
ATOM 1075 C C . ASN A 1 149 ? -1.130 -41.205 -28.778 1.00 49.62 149 ASN A C 1
ATOM 1077 O O . ASN A 1 149 ? -2.158 -41.260 -28.107 1.00 49.62 149 ASN A O 1
ATOM 1081 N N . ALA A 1 150 ? -0.877 -40.204 -29.621 1.00 42.09 150 ALA A N 1
ATOM 1082 C CA . ALA A 1 150 ? -1.922 -39.343 -30.153 1.00 42.09 150 ALA A CA 1
ATOM 1083 C C . ALA A 1 150 ? -2.611 -40.079 -31.320 1.00 42.09 150 ALA A C 1
ATOM 1085 O O . ALA A 1 150 ? -1.941 -40.378 -32.313 1.00 42.09 150 ALA A O 1
ATOM 1086 N N . PRO A 1 151 ? -3.922 -40.374 -31.259 1.00 45.78 151 PRO A N 1
ATOM 1087 C CA . PRO A 1 151 ? -4.702 -40.642 -32.460 1.00 45.78 151 PRO A CA 1
ATOM 1088 C C . PRO A 1 151 ? -4.661 -39.380 -33.325 1.00 45.78 151 PRO A C 1
ATOM 1090 O O . PRO A 1 151 ? -4.919 -38.282 -32.834 1.00 45.78 151 PRO A O 1
ATOM 1093 N N . GLY A 1 152 ? -4.254 -39.535 -34.584 1.00 42.03 152 GLY A N 1
ATOM 1094 C CA . GLY A 1 152 ? -3.914 -38.435 -35.478 1.00 42.03 152 GLY A CA 1
ATOM 1095 C C . GLY A 1 152 ? -4.953 -37.315 -35.510 1.00 42.03 152 GLY A C 1
ATOM 1096 O O . GLY A 1 152 ? -6.104 -37.524 -35.890 1.00 42.03 152 GLY A O 1
ATOM 1097 N N . LEU A 1 153 ? -4.500 -36.096 -35.211 1.00 42.34 153 LEU A N 1
ATOM 1098 C CA . LEU A 1 153 ? -5.091 -34.892 -35.781 1.00 42.34 153 LEU A CA 1
ATOM 1099 C C . LEU A 1 153 ? -4.794 -34.934 -37.280 1.00 42.34 153 LEU A C 1
ATOM 1101 O O . LEU A 1 153 ? -3.767 -34.454 -37.757 1.00 42.34 153 LEU A O 1
ATOM 1105 N N . GLN A 1 154 ? -5.673 -35.605 -38.015 1.00 40.34 154 GLN A N 1
ATOM 1106 C CA . GLN A 1 154 ? -5.703 -35.566 -39.461 1.00 40.34 154 GLN A CA 1
ATOM 1107 C C . GLN A 1 154 ? -6.017 -34.117 -39.845 1.00 40.34 154 GLN A C 1
ATOM 1109 O O . GLN A 1 154 ? -7.117 -33.619 -39.604 1.00 40.34 154 GLN A O 1
ATOM 1114 N N . ALA A 1 155 ? -5.008 -33.417 -40.363 1.00 41.91 155 ALA A N 1
ATOM 1115 C CA . ALA A 1 155 ? -5.173 -32.092 -40.931 1.00 41.91 155 ALA A CA 1
ATOM 1116 C C . ALA A 1 155 ? -6.290 -32.154 -41.983 1.00 41.91 155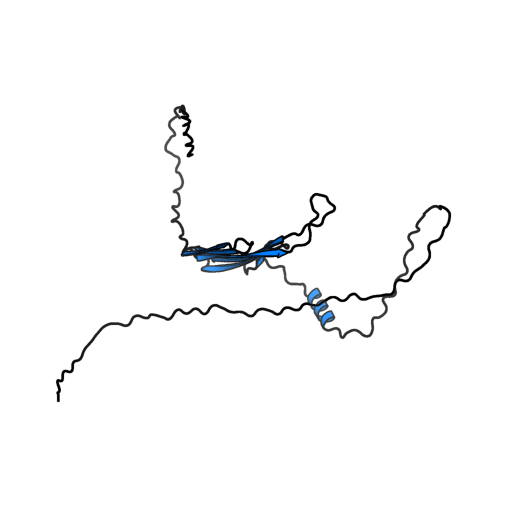 ALA A C 1
ATOM 1118 O O . ALA A 1 155 ? -6.181 -32.880 -42.972 1.00 41.91 155 ALA A O 1
ATOM 1119 N N . SER A 1 156 ? -7.380 -31.422 -41.752 1.00 44.41 156 SER A N 1
ATOM 1120 C CA . SER A 1 156 ? -8.354 -31.165 -42.811 1.00 44.41 156 SER A CA 1
ATOM 1121 C C . SER A 1 156 ? -7.676 -30.304 -43.884 1.00 44.41 156 SER A C 1
ATOM 1123 O O . SER A 1 156 ? -6.983 -29.348 -43.526 1.00 44.41 156 SER A O 1
ATOM 1125 N N . PRO A 1 157 ? -7.815 -30.636 -45.180 1.00 49.25 157 PRO A N 1
ATOM 1126 C CA . PRO A 1 157 ? -7.163 -29.895 -46.250 1.00 49.25 157 PRO A CA 1
ATOM 1127 C C . PRO A 1 157 ? -7.707 -28.467 -46.335 1.00 49.25 157 PRO A C 1
ATOM 1129 O O . PRO A 1 157 ? -8.914 -28.239 -46.285 1.00 49.25 157 PRO A O 1
ATOM 1132 N N . SER A 1 158 ? -6.780 -27.519 -46.468 1.00 44.59 158 SER A N 1
ATOM 1133 C CA . SER A 1 158 ? -7.020 -26.094 -46.669 1.00 44.59 158 SER A CA 1
ATOM 1134 C C . SER A 1 158 ? -8.048 -25.837 -47.771 1.00 44.59 158 SER A C 1
ATOM 1136 O O . SER A 1 158 ? -7.813 -26.161 -48.936 1.00 44.59 158 SER A O 1
ATOM 1138 N N . SER A 1 159 ? -9.157 -25.187 -47.423 1.00 44.47 159 SER A N 1
ATOM 1139 C CA . SER A 1 159 ? -10.007 -24.516 -48.402 1.00 44.47 159 SER A CA 1
ATOM 1140 C C . SER A 1 159 ? -9.213 -23.358 -49.005 1.00 44.47 159 SER A C 1
ATOM 1142 O O . SER A 1 159 ? -8.939 -22.360 -48.339 1.00 44.47 159 SER A O 1
ATOM 1144 N N . ASN A 1 160 ? -8.811 -23.540 -50.260 1.00 44.19 160 ASN A N 1
ATOM 1145 C CA . ASN A 1 160 ? -8.234 -22.516 -51.120 1.00 44.19 160 ASN A CA 1
ATOM 1146 C C . ASN A 1 160 ? -9.206 -21.330 -51.193 1.00 44.19 160 ASN A C 1
ATOM 1148 O O . ASN A 1 160 ? -10.301 -21.463 -51.737 1.00 44.19 160 ASN A O 1
ATOM 1152 N N . TYR A 1 161 ? -8.815 -20.175 -50.660 1.00 48.78 161 TYR A N 1
ATOM 1153 C CA . TYR A 1 161 ? -9.362 -18.917 -51.144 1.00 48.78 161 TYR A CA 1
ATOM 1154 C C . TYR A 1 161 ? -8.679 -18.634 -52.479 1.00 48.78 161 TYR A C 1
ATOM 1156 O O . TYR A 1 161 ? -7.462 -18.494 -52.581 1.00 48.78 161 TYR A O 1
ATOM 1164 N N . GLU A 1 162 ? -9.492 -18.642 -53.521 1.00 43.56 162 GLU A N 1
ATOM 1165 C CA . GLU A 1 162 ? -9.145 -18.277 -54.881 1.00 43.56 162 GLU A CA 1
ATOM 1166 C C . GLU A 1 162 ? -8.615 -16.833 -54.880 1.00 43.56 162 GLU A C 1
ATOM 1168 O O . GLU A 1 162 ? -9.370 -15.865 -54.792 1.00 43.56 162 GLU A O 1
ATOM 1173 N N . GLN A 1 163 ? -7.290 -16.675 -54.893 1.00 36.75 163 GLN A N 1
ATOM 1174 C CA . GLN A 1 163 ? -6.652 -15.376 -55.047 1.00 36.75 163 GLN A CA 1
ATOM 1175 C C . GLN A 1 163 ? -6.627 -15.031 -56.537 1.00 36.75 163 GLN A C 1
ATOM 1177 O O . GLN A 1 163 ? -5.721 -15.417 -57.274 1.00 36.75 163 GLN A O 1
ATOM 1182 N N . VAL A 1 164 ? -7.644 -14.290 -56.972 1.00 46.62 164 VAL A N 1
ATOM 1183 C CA . VAL A 1 164 ? -7.621 -13.553 -58.235 1.00 46.62 164 VAL A CA 1
ATOM 1184 C C . VAL A 1 164 ? -6.536 -12.479 -58.123 1.00 46.62 164 VAL A C 1
ATOM 1186 O O . VAL A 1 164 ? -6.724 -11.470 -57.448 1.00 46.62 164 VAL A O 1
ATOM 1189 N N . VAL A 1 165 ? -5.387 -12.696 -58.763 1.00 46.03 165 VAL A N 1
ATOM 1190 C CA . VAL A 1 165 ? -4.419 -11.635 -59.071 1.00 46.03 165 VAL A CA 1
ATOM 1191 C C . VAL A 1 165 ? -4.018 -11.736 -60.538 1.00 46.03 165 VAL A C 1
ATOM 1193 O O . VAL A 1 165 ? -3.455 -12.729 -60.996 1.00 46.03 165 VAL A O 1
ATOM 1196 N N . GLU A 1 166 ? -4.383 -10.693 -61.276 1.00 44.00 166 GLU A N 1
ATOM 1197 C CA . GLU A 1 166 ? -4.037 -10.455 -62.674 1.00 44.00 166 GLU A CA 1
ATOM 1198 C C . GLU A 1 166 ? -2.514 -10.307 -62.889 1.00 44.00 166 GLU A C 1
ATOM 1200 O O . GLU A 1 166 ? -1.762 -10.076 -61.937 1.00 44.00 166 GLU A O 1
ATOM 1205 N N . PRO A 1 167 ? -2.022 -10.474 -64.133 1.00 51.22 167 PRO A N 1
ATOM 1206 C CA . PRO A 1 167 ? -0.632 -10.809 -64.394 1.00 51.22 167 PRO A CA 1
ATOM 1207 C C . PRO A 1 167 ? 0.232 -9.557 -64.553 1.00 51.22 167 PRO A C 1
ATOM 1209 O O . PRO A 1 167 ? -0.167 -8.575 -65.175 1.00 51.22 167 PRO A O 1
ATOM 1212 N N . THR A 1 168 ? 1.484 -9.598 -64.097 1.00 48.06 168 THR A N 1
ATOM 1213 C CA . THR A 1 168 ? 2.521 -8.721 -64.659 1.00 48.06 168 THR A CA 1
ATOM 1214 C C . THR A 1 168 ? 3.838 -9.474 -64.804 1.00 48.06 168 THR A C 1
ATOM 1216 O O . THR A 1 168 ? 4.244 -10.262 -63.953 1.00 48.06 168 THR A O 1
ATOM 1219 N N . LEU A 1 169 ? 4.436 -9.276 -65.975 1.00 38.22 169 LEU A N 1
ATOM 1220 C CA . LEU A 1 169 ? 5.493 -10.059 -66.587 1.00 38.22 169 LEU A CA 1
ATOM 1221 C C . LEU A 1 169 ? 6.879 -9.910 -65.930 1.00 38.22 169 LEU A C 1
ATOM 1223 O O . LEU A 1 169 ? 7.311 -8.816 -65.591 1.00 38.22 169 LEU A O 1
ATOM 1227 N N . ALA A 1 170 ? 7.611 -11.027 -65.996 1.00 38.62 170 ALA A N 1
ATOM 1228 C CA . ALA A 1 170 ? 9.037 -11.150 -66.321 1.00 38.62 170 ALA A CA 1
ATOM 1229 C C . ALA A 1 170 ? 10.115 -10.744 -65.288 1.00 38.62 170 ALA A C 1
ATOM 1231 O O . ALA A 1 170 ? 10.507 -9.593 -65.149 1.00 38.62 170 ALA A O 1
ATOM 1232 N N . SER A 1 171 ? 10.722 -11.798 -64.728 1.00 41.22 171 SER A N 1
ATOM 1233 C CA . SER A 1 171 ? 12.155 -12.142 -64.788 1.00 41.22 171 SER A CA 1
ATOM 1234 C C . SER A 1 171 ? 13.214 -11.051 -64.586 1.00 41.22 171 SER A C 1
ATOM 1236 O O . SER A 1 171 ? 13.463 -10.262 -65.495 1.00 41.22 171 SER A O 1
ATOM 1238 N N . ARG A 1 172 ? 14.043 -11.217 -63.539 1.00 40.56 172 ARG A N 1
ATOM 1239 C CA . ARG A 1 172 ? 15.499 -11.485 -63.670 1.00 40.56 172 ARG A CA 1
ATOM 1240 C C . ARG A 1 172 ? 16.204 -11.663 -62.312 1.00 40.56 172 ARG A C 1
ATOM 1242 O O . ARG A 1 172 ? 16.189 -10.774 -61.479 1.00 40.56 172 ARG A O 1
ATOM 1249 N N . SER A 1 173 ? 16.898 -12.801 -62.202 1.00 39.16 173 SER A N 1
ATOM 1250 C CA . SER A 1 173 ? 18.190 -13.044 -61.532 1.00 39.16 173 SER A CA 1
ATOM 1251 C C . SER A 1 173 ? 18.419 -12.571 -60.087 1.00 39.16 173 SER A C 1
ATOM 1253 O O . SER A 1 173 ? 18.677 -11.401 -59.832 1.00 39.16 173 SER A O 1
ATOM 1255 N N . GLY A 1 174 ? 18.543 -13.536 -59.170 1.00 39.03 174 GLY A N 1
ATOM 1256 C CA . GLY A 1 174 ? 19.104 -13.328 -57.834 1.00 39.03 174 GLY A CA 1
ATOM 1257 C C . GLY A 1 174 ? 19.416 -14.656 -57.150 1.00 39.03 174 GLY A C 1
ATOM 1258 O O . GLY A 1 174 ? 18.527 -15.428 -56.825 1.00 39.03 174 GLY A O 1
ATOM 1259 N N . LYS A 1 175 ? 20.705 -14.938 -57.021 1.00 41.06 175 LYS A N 1
ATOM 1260 C CA . LYS A 1 175 ? 21.353 -16.203 -56.669 1.00 41.06 175 LYS A CA 1
ATOM 1261 C C . LYS A 1 175 ? 21.174 -16.560 -55.180 1.00 41.06 175 LYS A C 1
ATOM 1263 O O . LYS A 1 175 ? 21.278 -15.696 -54.318 1.00 41.06 175 LYS A O 1
ATOM 1268 N N . ALA A 1 176 ? 20.951 -17.845 -54.912 1.00 37.09 176 ALA A N 1
ATOM 1269 C CA . ALA A 1 176 ? 20.806 -18.465 -53.595 1.00 37.09 176 ALA A CA 1
ATOM 1270 C C . ALA A 1 176 ? 22.054 -18.353 -52.702 1.00 37.09 176 ALA A C 1
ATOM 1272 O O . ALA A 1 176 ? 23.148 -18.525 -53.230 1.00 37.09 176 ALA A O 1
ATOM 1273 N N . LEU A 1 177 ? 21.864 -18.216 -51.377 1.00 43.50 177 LEU A N 1
ATOM 1274 C CA . LEU A 1 177 ? 22.700 -18.824 -50.324 1.00 43.50 177 LEU A CA 1
ATOM 1275 C C . LEU A 1 177 ? 21.898 -19.032 -49.013 1.00 43.50 177 LEU A C 1
ATOM 1277 O O . LEU A 1 177 ? 21.696 -18.117 -48.226 1.00 43.50 177 LEU A O 1
ATOM 1281 N N . GLN A 1 178 ? 21.434 -20.274 -48.845 1.00 36.41 178 GLN A N 1
ATOM 1282 C CA . GLN A 1 178 ? 21.491 -21.133 -47.650 1.00 36.41 178 GLN A CA 1
ATOM 1283 C C . GLN A 1 178 ? 21.247 -20.524 -46.244 1.00 36.41 178 GLN A C 1
ATOM 1285 O O . GLN A 1 178 ? 22.170 -20.048 -45.590 1.00 36.41 178 GLN A O 1
ATOM 1290 N N . GLY A 1 179 ? 20.029 -20.692 -45.715 1.00 32.34 179 GLY A N 1
ATOM 1291 C CA . GLY A 1 179 ? 19.750 -20.672 -44.272 1.00 32.34 179 GLY A CA 1
ATOM 1292 C C . GLY A 1 179 ? 19.769 -22.095 -43.701 1.00 32.34 179 GLY A C 1
ATOM 1293 O O . GLY A 1 179 ? 19.036 -22.959 -44.182 1.00 32.34 179 GLY A O 1
ATOM 1294 N N . GLY A 1 180 ? 20.632 -22.348 -42.715 1.00 35.59 180 GLY A N 1
ATOM 1295 C CA . GLY A 1 180 ? 20.584 -23.542 -41.862 1.00 35.59 180 GLY A CA 1
ATOM 1296 C C . GLY A 1 180 ? 19.616 -23.353 -40.679 1.00 35.59 180 GLY A C 1
ATOM 1297 O O . GLY A 1 180 ? 19.290 -22.210 -40.350 1.00 35.59 180 GLY A O 1
ATOM 1298 N N . PRO A 1 181 ? 19.131 -24.436 -40.042 1.00 46.34 181 PRO A N 1
ATOM 1299 C CA . PRO A 1 181 ? 18.123 -24.349 -38.991 1.00 46.34 181 PRO A CA 1
ATOM 1300 C C . PRO A 1 181 ? 18.707 -24.222 -37.567 1.00 46.34 181 PRO A C 1
ATOM 1302 O O . PRO A 1 181 ? 19.732 -24.815 -37.250 1.00 46.34 181 PRO A O 1
ATOM 1305 N N . VAL A 1 182 ? 17.925 -23.525 -36.730 1.00 47.97 182 VAL A N 1
ATOM 1306 C CA . VAL A 1 182 ? 17.704 -23.661 -35.270 1.00 47.97 182 VAL A CA 1
ATOM 1307 C C . VAL A 1 182 ? 18.845 -23.399 -34.274 1.00 47.97 182 VAL A C 1
ATOM 1309 O O . VAL A 1 182 ? 19.871 -24.062 -34.285 1.00 47.97 182 VAL A O 1
ATOM 1312 N N . SER A 1 183 ? 18.579 -22.521 -33.294 1.00 43.28 183 SER A N 1
ATOM 1313 C CA . SER A 1 183 ? 18.685 -22.862 -31.862 1.00 43.28 183 SER A CA 1
ATOM 1314 C C . SER A 1 183 ? 18.114 -21.730 -30.991 1.00 43.28 183 SER A C 1
ATOM 1316 O O . SER A 1 183 ? 18.774 -20.726 -30.729 1.00 43.28 183 SER A O 1
ATOM 1318 N N . SER A 1 184 ? 16.859 -21.869 -30.560 1.00 43.38 184 SER A N 1
ATOM 1319 C CA . SER A 1 184 ? 16.262 -21.045 -29.506 1.00 43.38 184 SER A CA 1
ATOM 1320 C C . SER A 1 184 ? 16.621 -21.647 -28.147 1.00 43.38 184 SER A C 1
ATOM 1322 O O . SER A 1 184 ? 15.998 -22.619 -27.716 1.00 43.38 184 SER A O 1
ATOM 1324 N N . ALA A 1 185 ? 17.621 -21.083 -27.473 1.00 38.28 185 ALA A N 1
ATOM 1325 C CA . ALA A 1 185 ? 17.928 -21.394 -26.082 1.00 38.28 185 ALA A CA 1
ATOM 1326 C C . ALA A 1 185 ? 17.365 -20.285 -25.182 1.00 38.28 185 ALA A C 1
ATOM 1328 O O . ALA A 1 185 ? 17.871 -19.165 -25.161 1.00 38.28 185 ALA A O 1
ATOM 1329 N N . ALA A 1 186 ? 16.302 -20.609 -24.449 1.00 42.41 186 ALA A N 1
ATOM 1330 C CA . ALA A 1 186 ? 15.852 -19.844 -23.295 1.00 42.41 186 ALA A CA 1
ATOM 1331 C C . ALA A 1 186 ? 16.788 -20.125 -22.105 1.00 42.41 186 ALA A C 1
ATOM 1333 O O . ALA A 1 186 ? 17.051 -21.299 -21.831 1.00 42.41 186 ALA A O 1
ATOM 1334 N N . PRO A 1 187 ? 17.256 -19.120 -21.348 1.00 43.84 187 PRO A N 1
ATOM 1335 C CA . PRO A 1 187 ? 17.771 -19.371 -20.015 1.00 43.84 187 PRO A CA 1
ATOM 1336 C C . PRO A 1 187 ? 16.622 -19.318 -19.002 1.00 43.84 187 PRO A C 1
ATOM 1338 O O . PRO A 1 187 ? 16.038 -18.269 -18.733 1.00 43.84 187 PRO A O 1
ATOM 1341 N N . ALA A 1 188 ? 16.324 -20.475 -18.413 1.00 41.25 188 ALA A N 1
ATOM 1342 C CA . ALA A 1 188 ? 15.655 -20.556 -17.125 1.00 41.25 188 ALA A CA 1
ATOM 1343 C C . ALA A 1 188 ? 16.519 -19.834 -16.077 1.00 41.25 188 ALA A C 1
ATOM 1345 O O . ALA A 1 188 ? 17.698 -20.143 -15.924 1.00 41.25 188 ALA A O 1
ATOM 1346 N N . SER A 1 189 ? 15.941 -18.881 -15.349 1.00 43.41 189 SER A N 1
ATOM 1347 C CA . SER A 1 189 ? 16.523 -18.355 -14.113 1.00 43.41 189 SER A CA 1
ATOM 1348 C C . SER A 1 189 ? 15.529 -18.583 -12.990 1.00 43.41 189 SER A C 1
ATOM 1350 O O . SER A 1 189 ? 14.597 -17.816 -12.772 1.00 43.41 189 SER A O 1
ATOM 1352 N N . SER A 1 190 ? 15.730 -19.706 -12.309 1.00 43.12 190 SER A N 1
ATOM 1353 C CA . SER A 1 190 ? 15.210 -19.975 -10.980 1.00 43.12 190 SER A CA 1
ATOM 1354 C C . SER A 1 190 ? 15.906 -19.060 -9.970 1.00 43.12 190 SER A C 1
ATOM 1356 O O . SER A 1 190 ? 17.128 -19.138 -9.827 1.00 43.12 190 SER A O 1
ATOM 1358 N N . VAL A 1 191 ? 15.148 -18.261 -9.223 1.00 46.19 191 VAL A N 1
ATOM 1359 C CA . VAL A 1 191 ? 15.617 -17.674 -7.961 1.00 46.19 191 VAL A CA 1
ATOM 1360 C C . VAL A 1 191 ? 14.613 -18.048 -6.869 1.00 46.19 191 VAL A C 1
ATOM 1362 O O . VAL A 1 191 ? 13.405 -17.915 -7.040 1.00 46.19 191 VAL A O 1
ATOM 1365 N N . ALA A 1 192 ? 15.155 -18.632 -5.803 1.00 38.31 192 ALA A N 1
ATOM 1366 C CA . ALA A 1 192 ? 14.490 -19.305 -4.692 1.00 38.31 192 ALA A CA 1
ATOM 1367 C C . ALA A 1 192 ? 13.651 -18.368 -3.789 1.00 38.31 192 ALA A C 1
ATOM 1369 O O . ALA A 1 192 ? 13.889 -17.159 -3.778 1.00 38.31 192 ALA A O 1
ATOM 1370 N N . PRO A 1 193 ? 12.714 -18.908 -2.979 1.00 40.09 193 PRO A N 1
ATOM 1371 C CA . PRO A 1 193 ? 11.972 -18.127 -1.991 1.00 40.09 193 PRO A CA 1
ATOM 1372 C C . PRO A 1 193 ? 12.889 -17.673 -0.847 1.00 40.09 193 PRO A C 1
ATOM 1374 O O . PRO A 1 193 ? 13.550 -18.492 -0.204 1.00 40.09 193 PRO A O 1
ATOM 1377 N N . VAL A 1 194 ? 12.908 -16.370 -0.560 1.00 52.12 194 VAL A N 1
ATOM 1378 C CA . VAL A 1 194 ? 13.534 -15.845 0.659 1.00 52.12 194 VAL A CA 1
ATOM 1379 C C . VAL A 1 194 ? 12.631 -16.138 1.853 1.00 52.12 194 VAL A C 1
ATOM 1381 O O . VAL A 1 194 ? 11.474 -15.728 1.921 1.00 52.12 194 VAL A O 1
ATOM 1384 N N . SER A 1 195 ? 13.183 -16.937 2.759 1.00 42.50 195 SER A N 1
ATOM 1385 C CA . SER A 1 195 ? 12.558 -17.415 3.982 1.00 42.50 195 SER A CA 1
ATOM 1386 C C . SER A 1 195 ? 12.311 -16.275 4.974 1.00 42.50 195 SER A C 1
ATOM 1388 O O . SER A 1 195 ? 13.110 -15.350 5.110 1.00 42.50 195 SER A O 1
ATOM 1390 N N . SER A 1 196 ? 11.199 -16.399 5.688 1.00 45.88 196 SER A N 1
ATOM 1391 C CA . SER A 1 196 ? 10.742 -15.582 6.807 1.00 45.88 196 SER A CA 1
ATOM 1392 C C . SER A 1 196 ? 11.821 -15.314 7.864 1.00 45.88 196 SER A C 1
ATOM 1394 O O . SER A 1 196 ? 12.349 -16.254 8.460 1.00 45.88 196 SER A O 1
ATOM 1396 N N . ALA A 1 197 ? 12.039 -14.044 8.201 1.00 38.12 197 ALA A N 1
ATOM 1397 C CA . ALA A 1 197 ? 12.635 -13.642 9.470 1.00 38.12 197 ALA A CA 1
ATOM 1398 C C . ALA A 1 197 ? 11.716 -12.611 10.140 1.00 38.12 197 ALA A C 1
ATOM 1400 O O . ALA A 1 197 ? 11.682 -11.441 9.769 1.00 38.12 197 ALA A O 1
ATOM 1401 N N . ALA A 1 198 ? 10.934 -13.079 11.112 1.00 39.19 198 ALA A N 1
ATOM 1402 C CA . ALA A 1 198 ? 10.234 -12.231 12.065 1.00 39.19 198 ALA A CA 1
ATOM 1403 C C . ALA A 1 198 ? 11.263 -11.506 12.955 1.00 39.19 198 ALA A C 1
ATOM 1405 O O . ALA A 1 198 ? 12.197 -12.162 13.427 1.00 39.19 198 ALA A O 1
ATOM 1406 N N . PRO A 1 199 ? 11.125 -10.201 13.249 1.00 45.00 199 PRO A N 1
ATOM 1407 C CA . PRO A 1 199 ? 11.914 -9.596 14.309 1.00 45.00 199 PRO A CA 1
ATOM 1408 C C . PRO A 1 199 ? 11.417 -10.118 15.662 1.00 45.00 199 PRO A C 1
ATOM 1410 O O . PRO A 1 199 ? 10.255 -9.953 16.037 1.00 45.00 199 PRO A O 1
ATOM 1413 N N . ALA A 1 200 ? 12.315 -10.781 16.388 1.00 39.66 200 ALA A N 1
ATOM 1414 C CA . ALA A 1 200 ? 12.097 -11.222 17.754 1.00 39.66 200 ALA A CA 1
ATOM 1415 C C . ALA A 1 200 ? 11.779 -10.016 18.653 1.00 39.66 200 ALA A C 1
ATOM 1417 O O . ALA A 1 200 ? 12.604 -9.129 18.865 1.00 39.66 200 ALA A O 1
ATOM 1418 N N . SER A 1 201 ? 10.564 -10.019 19.195 1.00 44.72 201 SER A N 1
ATOM 1419 C CA . SER A 1 201 ? 10.113 -9.147 20.273 1.00 44.72 201 SER A CA 1
ATOM 1420 C C . SER A 1 201 ? 10.911 -9.446 21.548 1.00 44.72 201 SER A C 1
ATOM 1422 O O . SER A 1 201 ? 10.558 -10.338 22.316 1.00 44.72 201 SER A O 1
ATOM 1424 N N . SER A 1 202 ? 11.994 -8.705 21.788 1.00 44.66 202 SER A N 1
ATOM 1425 C CA . SER A 1 202 ? 12.667 -8.669 23.090 1.00 44.66 202 SER A CA 1
ATOM 1426 C C . SER A 1 202 ? 12.025 -7.592 23.968 1.00 44.66 202 SER A C 1
ATOM 1428 O O . SER A 1 202 ? 12.528 -6.476 24.064 1.00 44.66 202 SER A O 1
ATOM 1430 N N . ALA A 1 203 ? 10.924 -7.940 24.629 1.00 41.41 203 ALA A N 1
ATOM 1431 C CA . ALA A 1 203 ? 10.406 -7.198 25.773 1.00 41.41 203 ALA A CA 1
ATOM 1432 C C . ALA A 1 203 ? 10.371 -8.152 26.973 1.00 41.41 203 ALA A C 1
ATOM 1434 O O . ALA A 1 203 ? 9.479 -8.989 27.103 1.00 41.41 203 ALA A O 1
ATOM 1435 N N . ALA A 1 204 ? 11.398 -8.067 27.818 1.00 41.16 204 ALA A N 1
ATOM 1436 C CA . ALA A 1 204 ? 11.427 -8.744 29.106 1.00 41.16 204 ALA A CA 1
ATOM 1437 C C . ALA A 1 204 ? 10.317 -8.181 30.023 1.00 41.16 204 ALA A C 1
ATOM 1439 O O . ALA A 1 204 ? 10.094 -6.967 30.023 1.00 41.16 204 ALA A O 1
ATOM 1440 N N . PRO A 1 205 ? 9.628 -9.015 30.822 1.00 43.84 205 PRO A N 1
ATOM 1441 C CA . PRO A 1 205 ? 8.599 -8.543 31.739 1.00 43.84 205 PRO A CA 1
ATOM 1442 C C . PRO A 1 205 ? 9.236 -7.930 32.994 1.00 43.84 205 PRO A C 1
ATOM 1444 O O . PRO A 1 205 ? 9.869 -8.626 33.786 1.00 43.84 205 PRO A O 1
ATOM 1447 N N . VAL A 1 206 ? 9.030 -6.631 33.219 1.00 50.16 206 VAL A N 1
ATOM 1448 C CA . VAL A 1 206 ? 9.242 -6.015 34.537 1.00 50.16 206 VAL A CA 1
ATOM 1449 C C . VAL A 1 206 ? 7.968 -6.176 35.368 1.00 50.16 206 VAL A C 1
ATOM 1451 O O . VAL A 1 206 ? 7.059 -5.353 35.319 1.00 50.16 206 VAL A O 1
ATOM 1454 N N . SER A 1 207 ? 7.874 -7.275 36.119 1.00 45.72 207 SER A N 1
ATOM 1455 C CA . SER A 1 207 ? 6.895 -7.391 37.208 1.00 45.72 207 SER A CA 1
ATOM 1456 C C . SER A 1 207 ? 7.420 -6.704 38.481 1.00 45.72 207 SER A C 1
ATOM 1458 O O . SER A 1 207 ? 8.623 -6.751 38.744 1.00 45.72 207 SER A O 1
ATOM 1460 N N . PRO A 1 208 ? 6.544 -6.070 39.286 1.00 56.66 208 PRO A N 1
ATOM 1461 C CA . PRO A 1 208 ? 6.933 -5.281 40.450 1.00 56.66 208 PRO A CA 1
ATOM 1462 C C . PRO A 1 208 ? 7.075 -6.172 41.693 1.00 56.66 208 PRO A C 1
ATOM 1464 O O . PRO A 1 208 ? 6.153 -6.912 42.033 1.00 56.66 208 PRO A O 1
ATOM 1467 N N . ALA A 1 209 ? 8.209 -6.094 42.394 1.00 42.97 209 ALA A N 1
ATOM 1468 C CA . ALA A 1 209 ? 8.411 -6.795 43.662 1.00 42.97 209 ALA A CA 1
ATOM 1469 C C . ALA A 1 209 ? 8.365 -5.819 44.843 1.00 42.97 209 ALA A C 1
ATOM 1471 O O . ALA A 1 209 ? 9.023 -4.780 44.862 1.00 42.97 209 ALA A O 1
ATOM 1472 N N . ALA A 1 210 ? 7.521 -6.193 45.797 1.00 41.00 210 ALA A N 1
ATOM 1473 C CA . ALA A 1 210 ? 7.108 -5.466 46.977 1.00 41.00 210 ALA A CA 1
ATOM 1474 C C . ALA A 1 210 ? 8.178 -5.383 48.081 1.00 41.00 210 ALA A C 1
ATOM 1476 O O . ALA A 1 210 ? 9.182 -6.089 48.093 1.00 41.00 210 ALA A O 1
ATOM 1477 N N . ALA A 1 211 ? 7.891 -4.488 49.020 1.00 39.75 211 ALA A N 1
ATOM 1478 C CA . ALA A 1 211 ? 8.673 -4.092 50.176 1.00 39.75 211 ALA A CA 1
ATOM 1479 C C . ALA A 1 211 ? 8.815 -5.145 51.303 1.00 39.75 211 ALA A C 1
ATOM 1481 O O . ALA A 1 211 ? 7.920 -5.963 51.515 1.00 39.75 211 ALA A O 1
ATOM 1482 N N . SER A 1 212 ? 9.825 -4.888 52.157 1.00 45.97 212 SER A N 1
ATOM 1483 C CA . SER A 1 212 ? 9.931 -5.158 53.621 1.00 45.97 212 SER A CA 1
ATOM 1484 C C . SER A 1 212 ? 10.892 -6.308 54.059 1.00 45.97 212 SER A C 1
ATOM 1486 O O . SER A 1 212 ? 11.310 -7.086 53.210 1.00 45.97 212 SER A O 1
ATOM 1488 N N . PRO A 1 213 ? 11.363 -6.366 55.337 1.00 62.62 213 PRO A N 1
ATOM 1489 C CA . PRO A 1 213 ? 12.719 -5.933 55.729 1.00 62.62 213 PRO A CA 1
ATOM 1490 C C . PRO A 1 213 ? 13.473 -6.924 56.672 1.00 62.62 213 PRO A C 1
ATOM 1492 O O . PRO A 1 213 ? 12.966 -7.991 56.999 1.00 62.62 213 PRO A O 1
ATOM 1495 N N . ALA A 1 214 ? 14.632 -6.478 57.191 1.00 40.97 214 ALA A N 1
ATOM 1496 C CA . ALA A 1 214 ? 15.316 -6.914 58.428 1.00 40.97 214 ALA A CA 1
ATOM 1497 C C . ALA A 1 214 ? 16.228 -8.166 58.380 1.00 40.97 214 ALA A C 1
ATOM 1499 O O . ALA A 1 214 ? 15.783 -9.260 58.070 1.00 40.97 214 ALA A O 1
ATOM 1500 N N . LEU A 1 215 ? 17.507 -8.034 58.768 1.00 44.72 215 LEU A N 1
ATOM 1501 C CA . LEU A 1 215 ? 18.024 -8.310 60.125 1.00 44.72 215 LEU A CA 1
ATOM 1502 C C . LEU A 1 215 ? 19.562 -8.125 60.168 1.00 44.72 215 LEU A C 1
ATOM 1504 O O . LEU A 1 215 ? 20.255 -8.289 59.170 1.00 44.72 215 LEU A O 1
ATOM 1508 N N . ALA A 1 216 ? 20.063 -7.753 61.343 1.00 48.09 216 ALA A N 1
ATOM 1509 C CA . ALA A 1 216 ? 21.434 -7.365 61.668 1.00 48.09 216 ALA A CA 1
ATOM 1510 C C . ALA A 1 216 ? 22.470 -8.510 61.680 1.00 48.09 216 ALA A C 1
ATOM 1512 O O . ALA A 1 216 ? 22.113 -9.648 61.969 1.00 48.09 216 ALA A O 1
ATOM 1513 N N . ALA A 1 217 ? 23.757 -8.164 61.521 1.00 51.22 217 ALA A N 1
ATOM 1514 C CA . ALA A 1 217 ? 24.845 -8.665 62.373 1.00 51.22 217 ALA A CA 1
ATOM 1515 C C . ALA A 1 217 ? 26.142 -7.845 62.196 1.00 51.22 217 ALA A C 1
ATOM 1517 O O . ALA A 1 217 ? 26.722 -7.746 61.119 1.00 51.22 217 ALA A O 1
ATOM 1518 N N . GLU A 1 218 ? 26.557 -7.273 63.317 1.00 47.78 218 GLU A N 1
ATOM 1519 C CA . GLU A 1 218 ? 27.854 -6.710 63.690 1.00 47.78 218 GLU A CA 1
ATOM 1520 C C . GLU A 1 218 ? 28.955 -7.797 63.726 1.00 47.78 218 GLU A C 1
ATOM 1522 O O . GLU A 1 218 ? 28.643 -8.942 64.038 1.00 47.78 218 GLU A O 1
ATOM 1527 N N . SER A 1 219 ? 30.227 -7.463 63.450 1.00 55.03 219 SER A N 1
ATOM 1528 C CA . SER A 1 219 ? 31.386 -7.912 64.259 1.00 55.03 219 SER A CA 1
ATOM 1529 C C . SER A 1 219 ? 32.737 -7.454 63.686 1.00 55.03 219 SER A C 1
ATOM 1531 O O . SER A 1 219 ? 33.188 -7.868 62.621 1.00 55.03 219 SER A O 1
ATOM 1533 N N . THR A 1 220 ? 33.414 -6.658 64.505 1.00 54.81 220 THR A N 1
ATOM 1534 C CA . THR A 1 220 ? 34.835 -6.288 64.522 1.00 54.81 220 THR A CA 1
ATOM 1535 C C . THR A 1 220 ? 35.805 -7.480 64.547 1.00 54.81 220 THR A C 1
ATOM 1537 O O . THR A 1 220 ? 35.627 -8.409 65.334 1.00 54.81 220 THR A O 1
ATOM 1540 N N . SER A 1 221 ? 36.904 -7.397 63.784 1.00 63.47 221 SER A N 1
ATOM 1541 C CA . SER A 1 221 ? 38.237 -7.996 64.055 1.00 63.47 221 SER A CA 1
ATOM 1542 C C . SER A 1 221 ? 39.123 -7.840 62.813 1.00 63.47 221 SER A C 1
ATOM 1544 O O . SER A 1 221 ? 38.620 -8.020 61.717 1.00 63.47 221 SER A O 1
ATOM 1546 N N . LYS A 1 222 ? 40.439 -7.619 62.813 1.00 58.97 222 LYS A N 1
ATOM 1547 C CA . LYS A 1 222 ? 41.508 -7.312 63.778 1.00 58.97 222 LYS A CA 1
ATOM 1548 C C . LYS A 1 222 ? 42.782 -7.249 62.894 1.00 58.97 222 LYS A C 1
ATOM 1550 O O . LYS A 1 222 ? 42.907 -8.062 61.982 1.00 58.97 222 LYS A O 1
ATOM 1555 N N . ALA A 1 223 ? 43.697 -6.308 63.142 1.00 49.94 223 ALA A N 1
ATOM 1556 C CA . ALA A 1 223 ? 45.055 -6.246 62.554 1.00 49.94 223 ALA A CA 1
ATOM 1557 C C . ALA A 1 223 ? 45.893 -7.512 62.917 1.00 49.94 223 ALA A C 1
ATOM 1559 O O . ALA A 1 223 ? 45.415 -8.274 63.769 1.00 49.94 223 ALA A O 1
ATOM 1560 N N . PRO A 1 224 ? 47.106 -7.796 62.375 1.00 71.12 224 PRO A N 1
ATOM 1561 C CA . PRO A 1 224 ? 48.306 -6.924 62.289 1.00 71.12 224 PRO A CA 1
ATOM 1562 C C . PRO A 1 224 ? 49.041 -7.070 60.918 1.00 71.12 224 PRO A C 1
ATOM 1564 O O . PRO A 1 224 ? 48.532 -7.772 60.054 1.00 71.12 224 PRO A O 1
ATOM 1567 N N . LEU A 1 225 ? 50.182 -6.463 60.566 1.00 48.88 225 LEU A N 1
ATOM 1568 C CA . LEU A 1 225 ? 51.341 -5.866 61.244 1.00 48.88 225 LEU A CA 1
ATOM 1569 C C . LEU A 1 225 ? 52.000 -4.895 60.242 1.00 48.88 225 LEU A C 1
ATOM 1571 O O . LEU A 1 225 ? 51.955 -5.217 59.032 1.00 48.88 225 LEU A O 1
#

Organism: NCBI:txid1629725

Secondary structure (DSSP, 8-state):
---PPPP-------PPP-PPPPPS---PPPP--PPPPPEEEEEEEE-SSS-EEEEEEETTS-EEEEEEEEEEEEEEE-TTSS-EEEEEEEEEEEEEEEE-TTSPEEEEEEEEETTEEEEE-TTSPPPPPPPHHHHHHHHHHHHS---S-PPP--PPPP--------------------PPP----------PPPPP-PPP-----------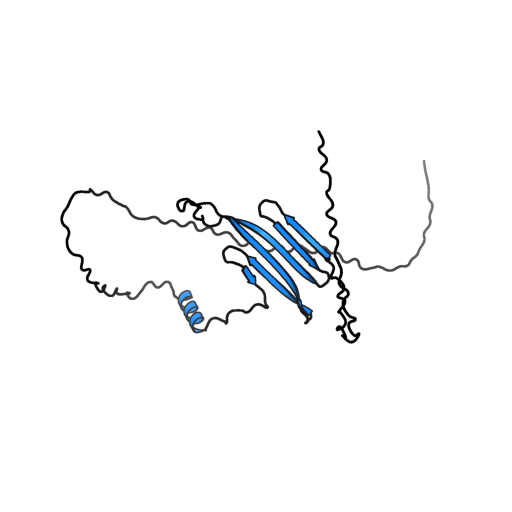--------------

Radius of gyration: 38.92 Å; chains: 1; bounding box: 85×91×131 Å

InterPro domains:
  IPR000618 Insect cuticle protein [PF00379] (47-127)
  IPR000618 Insect cuticle protein [PS51155] (49-128)
  IPR031311 Chitin-binding type R&R consensus [PS00233] (94-119)
  IPR050468 Larval/pupal cuticle protein [PTHR10380] (22-200)